Protein AF-A0A5A7TYZ6-F1 (afdb_monomer)

Organism: Cucumis melo var. makuwa (NCBI:txid1194695)

Sequence (223 aa):
MTLAFKLKDKFGDNSSQLVCESFSLEGCREALVEMIIVDELPFKFVNGKGFKKFVDKLTCGNHTRFVVPSQFTVARDVLKFFCPIENHKGDTIGKTIEKNLKDWGIERVMTLTVDNASSNDTAVAYLLKRFNKGLLFGGIRYAVRFIRSSPARFLKFKKCIELEKIACKSYVCLDVPTRWNSTYMMLEAAVKFEKAFDRLEDEDAAYRHDMSPNKEDWTNARI

Nearest PDB structures (foldseek):
  6vlt-assembly7_G  TM=2.345E-01  e=8.059E+00  Homo sapiens

Solvent-accessible surface area (backbone atoms only — not comparable to full-atom values): 13467 Å² total; per-residue (Å²): 135,86,86,44,72,43,76,59,83,78,81,89,61,95,69,90,49,74,41,80,51,74,93,47,70,63,57,57,51,49,53,53,41,49,48,34,61,76,68,68,47,61,57,64,53,60,71,34,70,67,53,44,54,50,51,61,62,74,34,53,82,100,72,50,89,78,69,82,60,52,43,69,53,48,54,54,51,46,47,52,74,76,58,72,70,93,52,86,47,16,64,55,48,23,51,51,50,54,51,52,33,54,76,70,69,52,86,77,83,91,79,86,89,76,72,102,48,77,39,46,57,47,14,49,52,51,41,46,67,73,66,49,73,65,74,65,48,56,19,54,53,45,49,49,48,56,34,67,72,40,73,69,45,38,51,55,45,49,51,29,32,62,76,66,62,57,94,63,93,73,71,73,50,75,68,41,96,92,41,93,62,27,55,56,52,20,38,66,39,41,65,77,39,50,71,25,53,55,47,40,46,76,73,32,74,88,62,57,49,103,50,50,61,50,73,63,36,57,55,63,56,60,121

Foldseek 3Di:
DDWDWDFDDDDPDPDGDIDTDDDDLVVVLVVVLVCCVVVVNQLCPLVDPVNVVVVVVVQPDPRRPNDRDHSVVSVVVNCCVPDDQVDLALVSVLVSVVVVCVVVVNLADDDDDDPPDPNVVSSVVSNCVVRDVPPLCQQLLLLLCQCPVDPVSVVLLVVLCVVVVQPDPDAADHADPVDPCRVLSNLVRSLSRVSSLVVCVVVPVVSDDPSHDDPSSSVVSPD

Secondary structure (DSSP, 8-state):
-PPEEEEPP-SS-----EEEE---HHHHHHHHHHHHHHTT--GGGGG-HHHHHHHHHHTTTTT---PPPPHHHHHHHHHHHH---S-S-HHHHHHHHHHHHHHTT----------S-HHHHHHHHHHHHHH-STTTTHHHHHHHHHHHT-HHHHHHHHHHHHHTT---SSPP----TTSTTHHHHHHHHHGGGHHHHHHHHHH-TTT--TTS--HHHHHHH--

Mean predicted aligned error: 11.33 Å

Structure (mmCIF, N/CA/C/O backbone):
data_AF-A0A5A7TYZ6-F1
#
_entry.id   AF-A0A5A7TYZ6-F1
#
loop_
_atom_site.group_PDB
_atom_site.id
_atom_site.type_symbol
_atom_site.label_atom_id
_atom_site.label_alt_id
_atom_site.label_comp_id
_atom_site.label_asym_id
_atom_site.label_entity_id
_atom_site.label_seq_id
_atom_site.pdbx_PDB_ins_code
_atom_site.Cartn_x
_atom_site.Cartn_y
_atom_site.Cartn_z
_atom_site.occupancy
_atom_site.B_iso_or_equiv
_atom_site.auth_seq_id
_atom_site.auth_comp_id
_atom_site.auth_asym_id
_atom_site.auth_atom_id
_atom_site.pdbx_PDB_model_num
ATOM 1 N N . MET A 1 1 ? 28.886 -4.636 -46.499 1.00 50.72 1 MET A N 1
ATOM 2 C CA . MET A 1 1 ? 27.869 -3.839 -45.784 1.00 50.72 1 MET A CA 1
ATOM 3 C C . MET A 1 1 ? 26.566 -4.014 -46.545 1.00 50.72 1 MET A C 1
ATOM 5 O O . MET A 1 1 ? 26.503 -3.584 -47.688 1.00 50.72 1 MET A O 1
ATOM 9 N N . THR A 1 2 ? 25.598 -4.742 -45.989 1.00 55.84 2 THR A N 1
ATOM 10 C CA . THR A 1 2 ? 24.295 -4.958 -46.639 1.00 55.84 2 THR A CA 1
ATOM 11 C C . THR A 1 2 ? 23.370 -3.819 -46.231 1.00 55.84 2 THR A C 1
ATOM 13 O O . THR A 1 2 ? 23.192 -3.589 -45.038 1.00 55.84 2 THR A O 1
ATOM 16 N N . LEU A 1 3 ? 22.838 -3.079 -47.203 1.00 65.56 3 LEU A N 1
ATOM 17 C CA . LEU A 1 3 ? 21.869 -2.009 -46.967 1.00 65.56 3 LEU A CA 1
ATOM 18 C C . LEU A 1 3 ? 20.467 -2.619 -46.885 1.00 65.56 3 LEU A C 1
ATOM 20 O O . LEU A 1 3 ? 20.055 -3.328 -47.803 1.00 65.56 3 LEU A O 1
ATOM 24 N N . ALA A 1 4 ? 19.757 -2.362 -45.788 1.00 72.56 4 ALA A N 1
ATOM 25 C CA . ALA A 1 4 ? 18.341 -2.683 -45.659 1.00 72.56 4 ALA A CA 1
ATOM 26 C C . ALA A 1 4 ? 17.509 -1.466 -46.085 1.00 72.56 4 ALA A C 1
ATOM 28 O O . ALA A 1 4 ? 17.914 -0.325 -45.860 1.00 72.56 4 ALA A O 1
ATOM 29 N N . PHE A 1 5 ? 16.357 -1.698 -46.710 1.00 78.88 5 PHE A N 1
ATOM 30 C CA . PHE A 1 5 ? 15.442 -0.641 -47.140 1.00 78.88 5 PHE A CA 1
ATOM 31 C C . PHE A 1 5 ? 14.043 -0.926 -46.604 1.00 78.88 5 PHE A C 1
ATOM 33 O O . PHE A 1 5 ? 13.583 -2.066 -46.678 1.00 78.88 5 PHE A O 1
ATOM 40 N N . LYS A 1 6 ? 13.353 0.114 -46.129 1.00 78.75 6 LYS A N 1
ATOM 41 C CA . LYS A 1 6 ? 11.929 0.058 -45.776 1.00 78.75 6 LYS A CA 1
ATOM 42 C C . LYS A 1 6 ? 11.128 1.115 -46.524 1.00 78.75 6 LYS A C 1
ATOM 44 O O . LYS A 1 6 ? 11.674 2.127 -46.966 1.00 78.75 6 LYS A O 1
ATOM 49 N N . LEU A 1 7 ? 9.830 0.878 -46.675 1.00 76.69 7 LEU A N 1
ATOM 50 C CA . LEU A 1 7 ? 8.904 1.878 -47.202 1.00 76.69 7 LEU A CA 1
ATOM 51 C C . LEU A 1 7 ? 8.727 2.999 -46.172 1.00 76.69 7 LEU A C 1
ATOM 53 O O . LEU A 1 7 ? 8.629 2.738 -44.975 1.00 76.69 7 LEU A O 1
ATOM 57 N N . LYS A 1 8 ? 8.703 4.248 -46.635 1.00 73.44 8 LYS A N 1
ATOM 58 C CA . LYS A 1 8 ? 8.379 5.406 -45.798 1.00 73.44 8 LYS A CA 1
ATOM 59 C C . LYS A 1 8 ? 6.890 5.383 -45.434 1.00 73.44 8 LYS A C 1
ATOM 61 O O . LYS A 1 8 ? 6.057 5.234 -46.330 1.00 73.44 8 LYS A O 1
ATOM 66 N N . ASP A 1 9 ? 6.561 5.557 -44.154 1.00 64.19 9 ASP A N 1
ATOM 67 C CA . ASP A 1 9 ? 5.167 5.634 -43.703 1.00 64.19 9 ASP A CA 1
ATOM 68 C C . ASP A 1 9 ? 4.440 6.793 -44.400 1.00 64.19 9 ASP A C 1
ATOM 70 O O . ASP A 1 9 ? 4.920 7.932 -44.443 1.00 64.19 9 ASP A O 1
ATOM 74 N N . LYS A 1 10 ? 3.289 6.485 -45.008 1.00 57.44 10 LYS A N 1
ATOM 75 C CA . LYS A 1 10 ? 2.542 7.424 -45.849 1.00 57.44 10 LYS A CA 1
ATOM 76 C C . LYS A 1 10 ? 1.790 8.444 -44.993 1.00 57.44 10 LYS A C 1
ATOM 78 O O . LYS A 1 10 ? 0.708 8.151 -44.497 1.00 57.44 10 LYS A O 1
ATOM 83 N N . PHE A 1 11 ? 2.285 9.677 -44.942 1.00 51.22 11 PHE A N 1
ATOM 84 C CA . PHE A 1 11 ? 1.434 10.851 -44.736 1.00 51.22 11 PHE A CA 1
ATOM 85 C C . PHE A 1 11 ? 1.325 11.621 -46.056 1.00 51.22 11 PHE A C 1
ATOM 87 O O . PHE A 1 11 ? 2.170 12.447 -46.383 1.00 51.22 11 PHE A O 1
ATOM 94 N N . GLY A 1 12 ? 0.271 11.324 -46.822 1.00 53.94 12 GLY A N 1
ATOM 95 C CA . GLY A 1 12 ? -0.288 12.263 -47.800 1.00 53.94 12 GLY A CA 1
ATOM 96 C C . GLY A 1 12 ? 0.258 12.283 -49.232 1.00 53.94 12 GLY A C 1
ATOM 97 O O . GLY A 1 12 ? -0.222 13.118 -49.989 1.00 53.94 12 GLY A O 1
ATOM 98 N N . ASP A 1 13 ? 1.173 11.401 -49.652 1.00 54.00 13 ASP A N 1
ATOM 99 C CA . ASP A 1 13 ? 1.606 11.360 -51.062 1.00 54.00 13 ASP A CA 1
ATOM 100 C C . ASP A 1 13 ? 1.754 9.930 -51.619 1.00 54.00 13 ASP A C 1
ATOM 102 O O . ASP A 1 13 ? 2.133 8.991 -50.914 1.00 54.00 13 ASP A O 1
ATOM 106 N N . ASN A 1 14 ? 1.415 9.753 -52.899 1.00 56.62 14 ASN A N 1
ATOM 107 C CA . ASN A 1 14 ? 1.311 8.461 -53.593 1.00 56.62 14 ASN A CA 1
ATOM 108 C C . ASN A 1 14 ? 2.648 7.957 -54.170 1.00 56.62 14 ASN A C 1
ATOM 110 O O . ASN A 1 14 ? 2.664 7.007 -54.955 1.00 56.62 14 ASN A O 1
ATOM 114 N N . SER A 1 15 ? 3.774 8.547 -53.767 1.00 59.62 15 SER A N 1
ATOM 115 C CA . SER A 1 15 ? 5.108 8.105 -54.170 1.00 59.62 15 SER A CA 1
ATOM 116 C C . SER A 1 15 ? 5.673 7.072 -53.181 1.00 59.62 15 SER A C 1
ATOM 118 O O . SER A 1 15 ? 5.828 7.324 -51.986 1.00 59.62 15 SER A O 1
ATOM 120 N N . SER A 1 16 ? 5.981 5.866 -53.667 1.00 66.81 16 SER A N 1
ATOM 121 C CA . SER A 1 16 ? 6.628 4.817 -52.865 1.00 66.81 16 SER A CA 1
ATOM 122 C C . SER A 1 16 ? 8.109 5.147 -52.659 1.00 66.81 16 SER A C 1
ATOM 124 O O . SER A 1 16 ? 8.963 4.705 -53.425 1.00 66.81 16 SER A O 1
ATOM 126 N N . GLN A 1 17 ? 8.420 5.948 -51.639 1.00 76.38 17 GLN A N 1
ATOM 127 C CA . GLN A 1 17 ? 9.798 6.285 -51.281 1.00 76.38 17 GLN A CA 1
ATOM 128 C C . GLN A 1 17 ? 10.404 5.187 -50.391 1.00 76.38 17 GLN A C 1
ATOM 130 O O . GLN A 1 17 ? 9.912 4.923 -49.292 1.00 76.38 17 GLN A O 1
ATOM 135 N N . LEU A 1 18 ? 11.483 4.554 -50.860 1.00 77.25 18 LEU A N 1
ATOM 136 C CA . LEU A 1 18 ? 12.306 3.655 -50.049 1.00 77.25 18 LEU A CA 1
ATOM 137 C C . LEU A 1 18 ? 13.298 4.476 -49.222 1.00 77.25 18 LEU A C 1
ATOM 139 O O . LEU A 1 18 ? 13.951 5.382 -49.742 1.00 77.25 18 LEU A O 1
ATOM 143 N N . VAL A 1 19 ? 13.428 4.144 -47.942 1.00 76.19 19 VAL A N 1
ATOM 144 C CA . VAL A 1 19 ? 14.399 4.748 -47.027 1.00 76.19 19 VAL A CA 1
ATOM 145 C C . VAL A 1 19 ? 15.404 3.679 -46.627 1.00 76.19 19 VAL A C 1
ATOM 147 O O . VAL A 1 19 ? 15.023 2.551 -46.313 1.00 76.19 19 VAL A O 1
ATOM 150 N N . CYS A 1 20 ? 16.689 4.031 -46.649 1.00 73.06 20 CYS A N 1
ATOM 151 C CA . CYS A 1 20 ? 17.740 3.184 -46.099 1.00 73.06 20 CYS A CA 1
ATOM 152 C C . CYS A 1 20 ? 17.516 3.035 -44.589 1.00 73.06 20 CYS A C 1
ATOM 154 O O . CYS A 1 20 ? 17.518 4.025 -43.860 1.00 73.06 20 CYS A O 1
ATOM 156 N N . GLU A 1 21 ? 17.346 1.805 -44.123 1.00 69.19 21 GLU A N 1
ATOM 157 C CA . GLU A 1 21 ? 17.252 1.488 -42.706 1.00 69.19 21 GLU A CA 1
ATOM 158 C C . GLU A 1 21 ? 18.641 1.112 -42.193 1.00 69.19 21 GLU A C 1
ATOM 160 O O . GLU A 1 21 ? 19.259 0.141 -42.635 1.00 69.19 21 GLU A O 1
ATOM 165 N N . SER A 1 22 ? 19.169 1.938 -41.293 1.00 70.44 22 SER A N 1
ATOM 166 C CA . SER A 1 22 ? 20.428 1.668 -40.616 1.00 70.44 22 SER A CA 1
ATOM 167 C C . SER A 1 22 ? 20.180 0.842 -39.358 1.00 70.44 22 SER A C 1
ATOM 169 O O . SER A 1 22 ? 19.174 0.986 -38.666 1.00 70.44 22 SER A O 1
ATOM 171 N N . PHE A 1 23 ? 21.130 -0.032 -39.042 1.00 75.19 23 PHE A N 1
ATOM 172 C CA . PHE A 1 23 ? 21.131 -0.760 -37.782 1.00 75.19 23 PHE A CA 1
ATOM 173 C C . PHE A 1 23 ? 21.144 0.214 -36.591 1.00 75.19 23 PHE A C 1
ATOM 175 O O . PHE A 1 23 ? 22.028 1.071 -36.504 1.00 75.19 23 PHE A O 1
ATOM 182 N N . SER A 1 24 ? 20.204 0.041 -35.656 1.00 80.38 24 SER A N 1
ATOM 183 C CA . SER A 1 24 ? 20.115 0.825 -34.422 1.00 80.38 24 SER A CA 1
ATOM 184 C C . SER A 1 24 ? 20.324 -0.066 -33.200 1.00 80.38 24 SER A C 1
ATOM 186 O O . SER A 1 24 ? 19.536 -0.970 -32.933 1.00 80.38 24 SER A O 1
ATOM 188 N N . LEU A 1 25 ? 21.379 0.212 -32.426 1.00 81.44 25 LEU A N 1
ATOM 189 C CA . LEU A 1 25 ? 21.602 -0.454 -31.135 1.00 81.44 25 LEU A CA 1
ATOM 190 C C . LEU A 1 25 ? 20.484 -0.156 -30.139 1.00 81.44 25 LEU A C 1
ATOM 192 O O . LEU A 1 25 ? 20.140 -1.016 -29.331 1.00 81.44 25 LEU A O 1
ATOM 196 N N . GLU A 1 26 ? 19.954 1.063 -30.194 1.00 84.00 26 GLU A N 1
ATOM 197 C CA . GLU A 1 26 ? 18.821 1.491 -29.385 1.00 84.00 26 GLU A CA 1
ATOM 198 C C . GLU A 1 26 ? 17.570 0.715 -29.792 1.00 84.00 26 GLU A C 1
ATOM 200 O O . GLU A 1 26 ? 16.995 0.046 -28.944 1.00 84.00 26 GLU A O 1
ATOM 205 N N . GLY A 1 27 ? 17.271 0.628 -31.093 1.00 86.00 27 GLY A N 1
ATOM 206 C CA . GLY A 1 27 ? 16.133 -0.148 -31.597 1.00 86.00 27 GLY A CA 1
ATOM 207 C C . GLY A 1 27 ? 16.202 -1.639 -31.238 1.00 86.00 27 GLY A C 1
ATOM 208 O O . GLY A 1 27 ? 15.205 -2.231 -30.840 1.00 86.00 27 GLY A O 1
ATOM 209 N N . CYS A 1 28 ? 17.388 -2.263 -31.278 1.00 87.69 28 CYS A N 1
ATOM 210 C CA . CYS A 1 28 ? 17.551 -3.643 -30.795 1.00 87.69 28 CYS A CA 1
ATOM 211 C C . CYS A 1 28 ? 17.286 -3.784 -29.288 1.00 87.69 28 CYS A C 1
ATOM 213 O O . CYS A 1 28 ? 16.809 -4.823 -28.829 1.00 87.69 28 CYS A O 1
ATOM 215 N N . ARG A 1 29 ? 17.635 -2.762 -28.503 1.00 90.06 29 ARG A N 1
ATOM 216 C CA . ARG A 1 29 ? 17.435 -2.750 -27.052 1.00 90.06 29 ARG A CA 1
ATOM 217 C C . ARG A 1 29 ? 15.973 -2.515 -26.688 1.00 90.06 29 ARG A C 1
ATOM 219 O O . ARG A 1 29 ? 15.488 -3.160 -25.767 1.00 90.06 29 ARG A O 1
ATOM 226 N N . GLU A 1 30 ? 15.294 -1.650 -27.428 1.00 90.75 30 GLU A N 1
ATOM 227 C CA . GLU A 1 30 ? 13.853 -1.417 -27.347 1.00 90.75 30 GLU A CA 1
ATOM 228 C C . GLU A 1 30 ? 13.076 -2.693 -27.681 1.00 90.75 30 GLU A C 1
ATOM 230 O O . GLU A 1 30 ? 12.322 -3.171 -26.840 1.00 90.75 30 GLU A O 1
ATOM 235 N N . ALA A 1 31 ? 13.376 -3.340 -28.812 1.00 91.56 31 ALA A N 1
ATOM 236 C CA . ALA A 1 31 ? 12.747 -4.606 -29.198 1.00 91.56 31 ALA A CA 1
ATOM 237 C C . ALA A 1 31 ? 12.968 -5.728 -28.163 1.00 91.56 31 ALA A C 1
ATOM 239 O O . ALA A 1 31 ? 12.080 -6.539 -27.909 1.00 91.56 31 ALA A O 1
ATOM 240 N N . LEU A 1 32 ? 14.146 -5.776 -27.524 1.00 92.81 32 LEU A N 1
ATOM 241 C CA . LEU A 1 32 ? 14.410 -6.712 -26.426 1.00 92.81 32 LEU A CA 1
ATOM 242 C C . LEU A 1 32 ? 13.528 -6.429 -25.200 1.00 92.81 32 LEU A C 1
ATOM 244 O O . LEU A 1 32 ? 13.066 -7.366 -24.550 1.00 92.81 32 LEU A O 1
ATOM 248 N N . VAL A 1 33 ? 13.325 -5.156 -24.856 1.00 93.12 33 VAL A N 1
ATOM 249 C CA . VAL A 1 33 ? 12.454 -4.752 -23.745 1.00 93.12 33 VAL A CA 1
ATOM 250 C C . VAL A 1 33 ? 10.996 -5.071 -24.062 1.00 93.12 33 VAL A C 1
ATOM 252 O O . VAL A 1 33 ? 10.322 -5.659 -23.220 1.00 93.12 33 VAL A O 1
ATOM 255 N N . GLU A 1 34 ? 10.537 -4.763 -25.274 1.00 92.69 34 GLU A N 1
ATOM 256 C CA . GLU A 1 34 ? 9.192 -5.102 -25.741 1.00 92.69 34 GLU A CA 1
ATOM 257 C C . GLU A 1 34 ? 8.937 -6.606 -25.675 1.00 92.69 34 GLU A C 1
ATOM 259 O O . GLU A 1 34 ? 7.946 -7.011 -25.081 1.00 92.69 34 GLU A O 1
ATOM 264 N N . MET A 1 35 ? 9.858 -7.438 -26.173 1.00 95.00 35 MET A N 1
ATOM 265 C CA . MET A 1 35 ? 9.755 -8.900 -26.073 1.00 95.00 35 MET A CA 1
ATOM 266 C C . MET A 1 35 ? 9.606 -9.354 -24.616 1.00 95.00 35 MET A C 1
ATOM 268 O O . MET A 1 35 ? 8.775 -10.194 -24.301 1.00 95.00 35 MET A O 1
ATOM 272 N N . ILE A 1 36 ? 10.383 -8.778 -23.696 1.00 94.88 36 ILE A N 1
ATOM 273 C CA . ILE A 1 36 ? 10.302 -9.135 -22.275 1.00 94.88 36 ILE A CA 1
ATOM 274 C C . ILE A 1 36 ? 8.949 -8.771 -21.662 1.00 94.88 36 ILE A C 1
ATOM 276 O O . ILE A 1 36 ? 8.454 -9.517 -20.819 1.00 94.88 36 ILE A O 1
ATOM 280 N N . ILE A 1 37 ? 8.365 -7.645 -22.072 1.00 91.00 37 ILE A N 1
ATOM 281 C CA . ILE A 1 37 ? 7.062 -7.186 -21.588 1.00 91.00 37 ILE A CA 1
ATOM 282 C C . ILE A 1 37 ? 5.935 -8.020 -22.205 1.00 91.00 37 ILE A C 1
ATOM 284 O O . ILE A 1 37 ? 5.110 -8.554 -21.472 1.00 91.00 37 ILE A O 1
ATOM 288 N N . VAL A 1 38 ? 5.910 -8.135 -23.535 1.00 92.19 38 VAL A N 1
ATOM 289 C CA . VAL A 1 38 ? 4.841 -8.790 -24.303 1.00 92.19 38 VAL A CA 1
ATOM 290 C C . VAL A 1 38 ? 4.787 -10.287 -24.019 1.00 92.19 38 VAL A C 1
ATOM 292 O O . VAL A 1 38 ? 3.702 -10.826 -23.822 1.00 92.19 38 VAL A O 1
ATOM 295 N N . ASP A 1 39 ? 5.946 -10.941 -23.941 1.00 95.94 39 ASP A N 1
ATOM 296 C CA . ASP A 1 39 ? 6.033 -12.386 -23.715 1.00 95.94 39 ASP A CA 1
ATOM 297 C C . ASP A 1 39 ? 6.151 -12.743 -22.219 1.00 95.94 39 ASP A C 1
ATOM 299 O O . ASP A 1 39 ? 6.432 -13.894 -21.875 1.00 95.94 39 ASP A O 1
ATOM 303 N N . GLU A 1 40 ? 5.992 -11.760 -21.323 1.00 94.38 40 GLU A N 1
ATOM 304 C CA . GLU A 1 40 ? 6.079 -11.905 -19.861 1.00 94.38 40 GLU A CA 1
ATOM 305 C C . GLU A 1 40 ? 7.341 -12.660 -19.388 1.00 94.38 40 GLU A C 1
ATOM 307 O O . GLU A 1 40 ? 7.335 -13.460 -18.443 1.00 94.38 40 GLU A O 1
ATOM 312 N N . LEU A 1 41 ? 8.471 -12.419 -20.057 1.00 95.62 41 LEU A N 1
ATOM 313 C CA . LEU A 1 41 ? 9.706 -13.141 -19.781 1.00 95.62 41 LEU A CA 1
ATOM 314 C C . LEU A 1 41 ? 10.370 -12.619 -18.501 1.00 95.62 41 LEU A C 1
ATOM 316 O O . LEU A 1 41 ? 10.472 -11.412 -18.272 1.00 95.62 41 LEU A O 1
ATOM 320 N N . PRO A 1 42 ? 10.942 -13.501 -17.663 1.00 95.69 42 PRO A N 1
ATOM 321 C CA . PRO A 1 42 ? 11.658 -13.044 -16.484 1.00 95.69 42 PRO A CA 1
ATOM 322 C C . PRO A 1 42 ? 12.928 -12.290 -16.908 1.00 95.69 42 PRO A C 1
ATOM 324 O O . PRO A 1 42 ? 13.647 -12.755 -17.786 1.00 95.69 42 PRO A O 1
ATOM 327 N N . PHE A 1 43 ? 13.306 -11.198 -16.231 1.00 95.19 43 PHE A N 1
ATOM 328 C CA . PHE A 1 43 ? 14.490 -10.398 -16.615 1.00 95.19 43 PHE A CA 1
ATOM 329 C C . PHE A 1 43 ? 15.796 -11.202 -16.703 1.00 95.19 43 PHE A C 1
ATOM 331 O O . PHE A 1 43 ? 16.695 -10.855 -17.463 1.00 95.19 43 PHE A O 1
ATOM 338 N N . LYS A 1 44 ? 15.903 -12.312 -15.960 1.00 95.88 44 LYS A N 1
ATOM 339 C CA . LYS A 1 44 ? 17.035 -13.252 -16.039 1.00 95.88 44 LYS A CA 1
ATOM 340 C C . LYS A 1 44 ? 17.147 -13.976 -17.387 1.00 95.88 44 LYS A C 1
ATOM 342 O O . LYS A 1 44 ? 18.169 -14.611 -17.632 1.00 95.88 44 LYS A O 1
ATOM 347 N N . PHE A 1 45 ? 16.126 -13.911 -18.241 1.00 96.56 45 PHE A N 1
ATOM 348 C CA . PHE A 1 45 ? 16.083 -14.542 -19.560 1.00 96.56 45 PHE A CA 1
ATOM 349 C C . PHE A 1 45 ? 17.309 -14.175 -20.402 1.00 96.56 45 PHE A C 1
ATOM 351 O O . PHE A 1 45 ? 17.953 -15.056 -20.972 1.00 96.56 45 PHE A O 1
ATOM 358 N N . VAL A 1 46 ? 17.731 -12.907 -20.349 1.00 95.06 46 VAL A N 1
ATOM 359 C CA . VAL A 1 46 ? 18.912 -12.405 -21.074 1.00 95.06 46 VAL A CA 1
ATOM 360 C C . VAL A 1 46 ? 20.232 -13.056 -20.641 1.00 95.06 46 VAL A C 1
ATOM 362 O O . VAL A 1 46 ? 21.221 -13.038 -21.372 1.00 95.06 46 VAL A O 1
ATOM 365 N N . ASN A 1 47 ? 20.264 -13.693 -19.467 1.00 94.31 47 ASN A N 1
ATOM 366 C CA . ASN A 1 47 ? 21.431 -14.426 -18.983 1.00 94.31 47 ASN A CA 1
ATOM 367 C C . ASN A 1 47 ? 21.504 -15.864 -19.521 1.00 94.31 47 ASN A C 1
ATOM 369 O O . ASN A 1 47 ? 22.546 -16.509 -19.370 1.00 94.31 47 ASN A O 1
ATOM 373 N N . GLY A 1 48 ? 20.431 -16.369 -20.135 1.00 95.31 48 GLY A N 1
ATOM 374 C CA . GLY A 1 48 ? 20.334 -17.736 -20.631 1.00 95.31 48 GLY A CA 1
ATOM 375 C C . GLY A 1 48 ? 21.377 -18.043 -21.705 1.00 95.31 48 GLY A C 1
ATOM 376 O O . GLY A 1 48 ? 21.522 -17.307 -22.679 1.00 95.31 48 GLY A O 1
ATOM 377 N N . LYS A 1 49 ? 22.086 -19.173 -21.561 1.00 93.69 49 LYS A N 1
ATOM 378 C CA . LYS A 1 49 ? 23.107 -19.613 -22.534 1.00 93.69 49 LYS A CA 1
ATOM 379 C C . LYS A 1 49 ? 22.540 -19.745 -23.951 1.00 93.69 49 LYS A C 1
ATOM 381 O O . LYS A 1 49 ? 23.206 -19.361 -24.905 1.00 93.69 49 LYS A O 1
ATOM 386 N N . GLY A 1 50 ? 21.319 -20.273 -24.076 1.00 94.50 50 GLY A N 1
ATOM 387 C CA . GLY A 1 50 ? 20.628 -20.417 -25.359 1.00 94.50 50 GLY A CA 1
ATOM 388 C C . GLY A 1 50 ? 20.339 -19.070 -26.015 1.00 94.50 50 GLY A C 1
ATOM 389 O O . GLY A 1 50 ? 20.687 -18.879 -27.175 1.00 94.50 50 GLY A O 1
ATOM 390 N N . PHE A 1 51 ? 19.797 -18.118 -25.250 1.00 93.19 51 PHE A N 1
ATOM 391 C CA . PHE A 1 51 ? 19.518 -16.767 -25.734 1.00 93.19 51 PHE A CA 1
ATOM 392 C C . PHE A 1 51 ? 20.794 -16.032 -26.161 1.00 93.19 51 PHE A C 1
ATOM 394 O O . PHE A 1 51 ? 20.850 -15.495 -27.261 1.00 93.19 51 PHE A O 1
ATOM 401 N N . LYS A 1 52 ? 21.861 -16.088 -25.354 1.00 90.94 52 LYS A N 1
ATOM 402 C CA . LYS A 1 52 ? 23.163 -15.508 -25.726 1.00 90.94 52 LYS A CA 1
ATOM 403 C C . LYS A 1 52 ? 23.706 -16.114 -27.016 1.00 90.94 52 LYS A C 1
ATOM 405 O O . LYS A 1 52 ? 24.031 -15.377 -27.932 1.00 90.94 52 LYS A O 1
ATOM 410 N N . LYS A 1 53 ? 23.693 -17.447 -27.135 1.00 89.44 53 LYS A N 1
ATOM 411 C CA . LYS A 1 53 ? 24.123 -18.142 -28.357 1.00 89.44 53 LYS A CA 1
ATOM 412 C C . LYS A 1 53 ? 23.269 -17.765 -29.574 1.00 89.44 53 LYS A C 1
ATOM 414 O O . LYS A 1 53 ? 23.803 -17.678 -30.674 1.00 89.44 53 LYS A O 1
ATOM 419 N N . PHE A 1 54 ? 21.964 -17.572 -29.389 1.00 89.69 54 PHE A N 1
ATOM 420 C CA . PHE A 1 54 ? 21.060 -17.100 -30.436 1.00 89.69 54 PHE A CA 1
ATOM 421 C C . PHE A 1 54 ? 21.435 -15.684 -30.890 1.00 89.69 54 PHE A C 1
ATOM 423 O O . PHE A 1 54 ? 21.677 -15.477 -32.077 1.00 89.69 54 PHE A O 1
ATOM 430 N N . VAL A 1 55 ? 21.590 -14.742 -29.954 1.00 88.06 55 VAL A N 1
ATOM 431 C CA . VAL A 1 55 ? 22.001 -13.362 -30.255 1.00 88.06 55 VAL A CA 1
ATOM 432 C C . VAL A 1 55 ? 23.388 -13.319 -30.902 1.00 88.06 55 VAL A C 1
ATOM 434 O O . VAL A 1 55 ? 23.548 -12.657 -31.920 1.00 88.06 55 VAL A O 1
ATOM 437 N N . ASP A 1 56 ? 24.362 -14.085 -30.403 1.00 84.31 56 ASP A N 1
ATOM 438 C CA . ASP A 1 56 ? 25.714 -14.188 -30.979 1.00 84.31 56 ASP A CA 1
ATOM 439 C C . ASP A 1 56 ? 25.696 -14.664 -32.442 1.00 84.31 56 ASP A C 1
ATOM 441 O O . ASP A 1 56 ? 26.568 -14.315 -33.239 1.00 84.31 56 ASP A O 1
ATOM 445 N N . LYS A 1 57 ? 24.709 -15.491 -32.814 1.00 84.12 57 LYS A N 1
ATOM 446 C CA . LYS A 1 57 ? 24.517 -15.943 -34.198 1.00 84.12 57 LYS A CA 1
ATOM 447 C C . LYS A 1 57 ? 23.794 -14.923 -35.062 1.00 84.12 57 LYS A C 1
ATOM 449 O O . LYS A 1 57 ? 24.067 -14.884 -36.256 1.00 84.12 57 LYS A O 1
ATOM 454 N N . LEU A 1 58 ? 22.925 -14.098 -34.486 1.00 78.62 58 LEU A N 1
ATOM 455 C CA . LEU A 1 58 ? 22.307 -12.981 -35.199 1.00 78.62 58 LEU A CA 1
ATOM 456 C C . LEU A 1 58 ? 23.295 -11.836 -35.450 1.00 78.62 58 LEU A C 1
ATOM 458 O O . LEU A 1 58 ? 23.159 -11.125 -36.442 1.00 78.62 58 LEU A O 1
ATOM 462 N N . THR A 1 59 ? 24.305 -11.670 -34.591 1.00 74.31 59 THR A N 1
ATOM 463 C CA . THR A 1 59 ? 25.221 -10.522 -34.647 1.00 74.31 59 THR A CA 1
ATOM 464 C C . THR A 1 59 ? 26.458 -10.702 -35.544 1.00 74.31 59 THR A C 1
ATOM 466 O O . THR A 1 59 ? 27.294 -9.797 -35.612 1.00 74.31 59 THR A O 1
ATOM 469 N N . CYS A 1 60 ? 26.563 -11.838 -36.252 1.00 57.31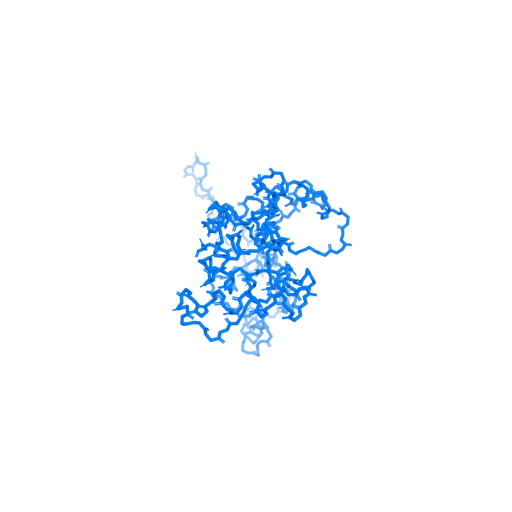 60 CYS A N 1
ATOM 470 C CA . CYS A 1 60 ? 27.557 -12.212 -37.275 1.00 57.31 60 CYS A CA 1
ATOM 471 C C . CYS A 1 60 ? 28.775 -11.273 -37.449 1.00 57.31 60 CYS A C 1
ATOM 473 O O . CYS A 1 60 ? 28.677 -10.222 -38.079 1.00 57.31 60 CYS A O 1
ATOM 475 N N . GLY A 1 61 ? 29.951 -11.723 -36.989 1.00 53.78 61 GLY A N 1
ATOM 476 C CA . GLY A 1 61 ? 31.274 -11.300 -37.475 1.00 53.78 61 GLY A CA 1
ATOM 477 C C . GLY A 1 61 ? 31.535 -9.790 -37.500 1.00 53.78 61 GLY A C 1
ATOM 478 O O . GLY A 1 61 ? 31.387 -9.149 -38.534 1.00 53.78 61 GLY A O 1
ATOM 479 N N . ASN A 1 62 ? 31.993 -9.232 -36.375 1.00 54.75 62 ASN A N 1
ATOM 480 C CA . ASN A 1 62 ? 32.528 -7.867 -36.226 1.00 54.75 62 ASN A CA 1
ATOM 481 C C . ASN A 1 62 ? 31.620 -6.691 -36.652 1.00 54.75 62 ASN A C 1
ATOM 483 O O . ASN A 1 62 ? 32.050 -5.542 -36.540 1.00 54.75 62 ASN A O 1
ATOM 487 N N . HIS A 1 63 ? 30.376 -6.931 -37.084 1.00 55.06 63 HIS A N 1
ATOM 488 C CA . HIS A 1 63 ? 29.535 -5.883 -37.667 1.00 55.06 63 HIS A CA 1
ATOM 489 C C . HIS A 1 63 ? 28.248 -5.529 -36.926 1.00 55.06 63 HIS A C 1
ATOM 491 O O . HIS A 1 63 ? 27.617 -4.547 -37.313 1.00 55.06 63 HIS A O 1
ATOM 497 N N . THR A 1 64 ? 27.910 -6.164 -35.801 1.00 55.66 64 THR A N 1
ATOM 498 C CA . THR A 1 64 ? 26.865 -5.611 -34.920 1.00 55.66 64 THR A CA 1
ATOM 499 C C . THR A 1 64 ? 27.274 -5.645 -33.449 1.00 55.66 64 THR A C 1
ATOM 501 O O . THR A 1 64 ? 27.561 -6.679 -32.859 1.00 55.66 64 THR A O 1
ATOM 504 N N . ARG A 1 65 ? 27.335 -4.448 -32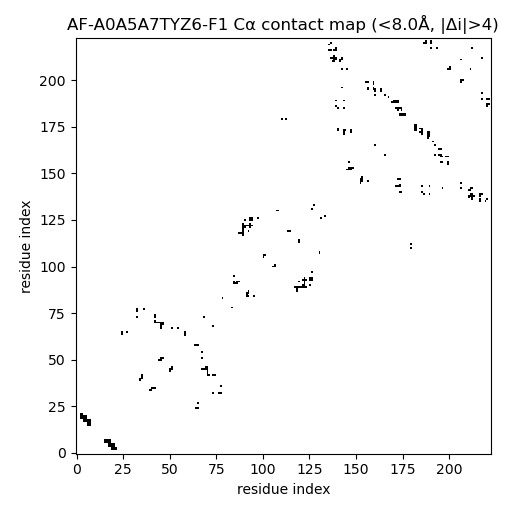.855 1.00 65.25 65 ARG A N 1
ATOM 505 C CA . ARG A 1 65 ? 27.811 -4.152 -31.490 1.00 65.25 65 ARG A CA 1
ATOM 506 C C . ARG A 1 65 ? 26.760 -4.442 -30.409 1.00 65.25 65 ARG A C 1
ATOM 508 O O . ARG A 1 65 ? 26.832 -3.856 -29.329 1.00 65.25 65 ARG A O 1
ATOM 515 N N . PHE A 1 66 ? 25.738 -5.248 -30.702 1.00 79.00 66 PHE A N 1
ATOM 516 C CA . PHE A 1 66 ? 24.666 -5.479 -29.738 1.00 79.00 66 PHE A CA 1
ATOM 517 C C . PHE A 1 66 ? 25.146 -6.438 -28.652 1.00 79.00 66 PHE A C 1
ATOM 519 O O . PHE A 1 66 ? 25.144 -7.656 -28.813 1.00 79.00 66 PHE A O 1
ATOM 526 N N . VAL A 1 67 ? 25.595 -5.858 -27.542 1.00 83.88 67 VAL A N 1
ATOM 527 C CA . VAL A 1 67 ? 25.950 -6.594 -26.334 1.00 83.88 67 VAL A CA 1
ATOM 528 C C . VAL A 1 67 ? 24.677 -6.810 -25.533 1.00 83.88 67 VAL A C 1
ATOM 530 O O . VAL A 1 67 ? 24.027 -5.843 -25.135 1.00 83.88 67 VAL A O 1
ATOM 533 N N . VAL A 1 68 ? 24.340 -8.078 -25.284 1.00 89.38 68 VAL A N 1
ATOM 534 C CA . VAL A 1 68 ? 23.173 -8.441 -24.475 1.00 89.38 68 VAL A CA 1
ATOM 535 C C . VAL A 1 68 ? 23.261 -7.733 -23.114 1.00 89.38 68 VAL A C 1
ATOM 537 O O . VAL A 1 68 ? 24.232 -7.951 -22.379 1.00 89.38 68 VAL A O 1
ATOM 540 N N . PRO A 1 69 ? 22.283 -6.879 -22.760 1.00 91.94 69 PRO A N 1
ATOM 541 C CA . PRO A 1 69 ? 22.306 -6.147 -21.504 1.00 91.94 69 PRO A CA 1
ATOM 542 C C . PRO A 1 69 ? 22.154 -7.089 -20.308 1.00 91.94 69 PRO A C 1
ATOM 544 O O . PRO A 1 69 ? 21.596 -8.182 -20.403 1.00 91.94 69 PRO A O 1
ATOM 547 N N . SER A 1 70 ? 22.630 -6.645 -19.144 1.00 94.31 70 SER A N 1
ATOM 548 C CA . SER A 1 70 ? 22.402 -7.379 -17.899 1.00 94.31 70 SER A CA 1
ATOM 549 C C . SER A 1 70 ? 20.920 -7.355 -17.509 1.00 94.31 70 SER A C 1
ATOM 551 O O . SER A 1 70 ? 20.204 -6.408 -17.834 1.00 94.31 70 SER A O 1
ATOM 553 N N . GLN A 1 71 ? 20.472 -8.332 -16.718 1.00 95.00 71 GLN A N 1
ATOM 554 C CA . GLN A 1 71 ? 19.102 -8.355 -16.179 1.00 95.00 71 GLN A CA 1
ATOM 555 C C . GLN A 1 71 ? 18.711 -7.064 -15.426 1.00 95.00 71 GLN A C 1
ATOM 557 O O . GLN A 1 71 ? 17.559 -6.648 -15.472 1.00 95.00 71 GLN A O 1
ATOM 562 N N . PHE A 1 72 ? 19.662 -6.394 -14.759 1.00 94.75 72 PHE A N 1
ATOM 563 C CA . PHE A 1 72 ? 19.414 -5.125 -14.057 1.00 94.75 72 PHE A CA 1
ATOM 564 C C . PHE A 1 72 ? 19.257 -3.954 -15.026 1.00 94.75 72 PHE A C 1
ATOM 566 O O . PHE A 1 72 ? 18.495 -3.021 -14.785 1.00 94.75 72 PHE A O 1
ATOM 573 N N . THR A 1 73 ? 20.006 -4.000 -16.123 1.00 93.62 73 THR A N 1
ATOM 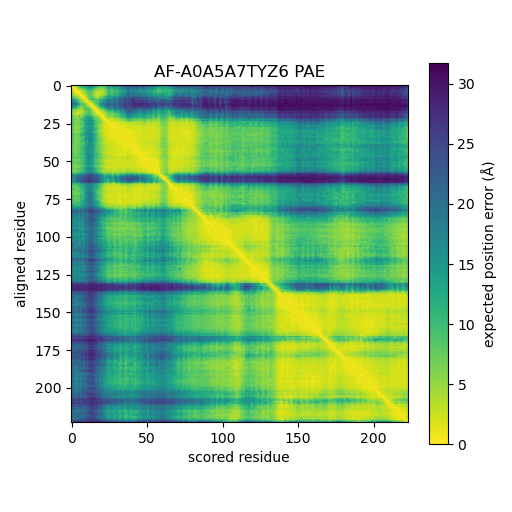574 C CA . THR A 1 73 ? 19.924 -3.023 -17.203 1.00 93.62 73 THR A CA 1
ATOM 575 C C . THR A 1 73 ? 18.573 -3.126 -17.901 1.00 93.62 73 THR A C 1
ATOM 577 O O . THR A 1 73 ? 17.891 -2.118 -18.030 1.00 93.62 73 THR A O 1
ATOM 580 N N . VAL A 1 74 ? 18.157 -4.348 -18.239 1.00 93.06 74 VAL A N 1
ATOM 581 C CA . VAL A 1 74 ? 16.826 -4.646 -18.780 1.00 93.06 74 VAL A CA 1
ATOM 582 C C . VAL A 1 74 ? 15.729 -4.133 -17.856 1.00 93.06 74 VAL A C 1
ATOM 584 O O . VAL A 1 74 ? 14.856 -3.407 -18.311 1.00 93.06 74 VAL A O 1
ATOM 587 N N . ALA A 1 75 ? 15.803 -4.443 -16.557 1.00 91.69 75 ALA A N 1
ATOM 588 C CA . ALA A 1 75 ? 14.816 -3.969 -15.589 1.00 91.69 75 ALA A CA 1
ATOM 589 C C . ALA A 1 75 ? 14.702 -2.434 -15.595 1.00 91.69 75 ALA A C 1
ATOM 591 O O . ALA A 1 75 ? 13.605 -1.885 -15.575 1.00 91.69 75 ALA A O 1
ATOM 592 N N . ARG A 1 76 ? 15.835 -1.726 -15.681 1.00 90.12 76 ARG A N 1
ATOM 593 C CA . ARG A 1 76 ? 15.850 -0.261 -15.781 1.00 90.12 76 ARG A CA 1
ATOM 594 C C . ARG A 1 76 ? 15.227 0.243 -17.079 1.00 90.12 76 ARG A C 1
ATOM 596 O O . ARG A 1 76 ? 14.569 1.275 -17.057 1.00 90.12 76 ARG A O 1
ATOM 603 N N . ASP A 1 77 ? 15.463 -0.431 -18.196 1.00 90.75 77 ASP A N 1
ATOM 604 C CA . ASP A 1 77 ? 14.914 0.001 -19.480 1.00 90.75 77 ASP A CA 1
ATOM 605 C C . ASP A 1 77 ? 13.411 -0.270 -19.572 1.00 90.75 77 ASP A C 1
ATOM 607 O O . ASP A 1 77 ? 12.686 0.610 -20.017 1.00 90.75 77 ASP A O 1
ATOM 611 N N . VAL A 1 78 ? 12.919 -1.389 -19.028 1.00 89.31 78 VAL A N 1
ATOM 612 C CA . VAL A 1 78 ? 11.475 -1.638 -18.848 1.00 89.31 78 VAL A CA 1
ATOM 613 C C . VAL A 1 78 ? 10.811 -0.481 -18.088 1.00 89.31 78 VAL A C 1
ATOM 615 O O . VAL A 1 78 ? 9.765 0.013 -18.501 1.00 89.31 78 VAL A O 1
ATOM 618 N N . LEU A 1 79 ? 11.442 0.017 -17.015 1.00 83.31 79 LEU A N 1
ATOM 619 C CA . LEU A 1 79 ? 10.915 1.161 -16.258 1.00 83.31 79 LEU A CA 1
ATOM 620 C C . LEU A 1 79 ? 10.846 2.452 -17.089 1.00 83.31 79 LEU A C 1
ATOM 622 O O . LEU A 1 79 ? 9.912 3.234 -16.911 1.00 83.31 79 LEU A O 1
ATOM 626 N N . LYS A 1 80 ? 11.795 2.676 -18.009 1.00 82.94 80 LYS A N 1
ATOM 627 C CA . LYS A 1 80 ? 11.762 3.840 -18.912 1.00 82.94 80 LYS A CA 1
ATOM 628 C C . LYS A 1 80 ? 10.596 3.777 -19.896 1.00 82.94 80 LYS A C 1
ATOM 630 O O . LYS A 1 80 ? 10.045 4.823 -20.213 1.00 82.94 80 LYS A O 1
ATOM 635 N N . PHE A 1 81 ? 10.230 2.578 -20.351 1.00 78.38 81 PHE A N 1
ATOM 636 C CA . PHE A 1 81 ? 9.096 2.371 -21.253 1.00 78.38 81 PHE A CA 1
ATOM 637 C C . PHE A 1 81 ? 7.754 2.647 -20.574 1.00 78.38 81 PHE A C 1
ATOM 639 O O . PHE A 1 81 ? 6.886 3.284 -21.161 1.00 78.38 81 PHE A O 1
ATOM 646 N N . PHE A 1 82 ? 7.584 2.185 -19.334 1.00 69.62 82 PHE A N 1
ATOM 647 C CA . PHE A 1 82 ? 6.286 2.255 -18.663 1.00 69.62 82 PHE A CA 1
ATOM 648 C C . PHE A 1 82 ? 5.977 3.618 -18.042 1.00 69.62 82 PHE A C 1
ATOM 650 O O . PHE A 1 82 ? 4.815 4.014 -17.987 1.00 69.62 82 PHE A O 1
ATOM 657 N N . CYS A 1 83 ? 6.983 4.326 -17.519 1.00 65.81 83 CYS A N 1
ATOM 658 C CA . CYS A 1 83 ? 6.723 5.559 -16.780 1.00 65.81 83 CYS A CA 1
ATOM 659 C C . CYS A 1 83 ? 7.915 6.526 -16.817 1.00 65.81 83 CYS A C 1
ATOM 661 O O . CYS A 1 83 ? 8.608 6.694 -15.806 1.00 65.81 83 CYS A O 1
ATOM 663 N N . PRO A 1 84 ? 8.159 7.210 -17.948 1.00 68.94 84 PRO A N 1
ATOM 664 C CA . PRO A 1 84 ? 9.081 8.333 -17.965 1.00 68.94 84 PRO A CA 1
ATOM 665 C C . PRO A 1 84 ? 8.502 9.453 -17.092 1.00 68.94 84 PRO A C 1
ATOM 667 O O . PRO A 1 84 ? 7.568 10.157 -17.471 1.00 68.94 84 PRO A O 1
ATOM 670 N N . ILE A 1 85 ? 9.035 9.605 -15.881 1.00 71.75 85 ILE A N 1
ATOM 671 C CA . ILE A 1 85 ? 8.739 10.771 -15.053 1.00 71.75 85 ILE A CA 1
ATOM 672 C C . ILE A 1 85 ? 9.542 11.933 -15.637 1.00 71.75 85 ILE A C 1
ATOM 674 O O . ILE A 1 85 ? 10.771 11.892 -15.642 1.00 71.75 85 ILE A O 1
ATOM 678 N N . GLU A 1 86 ? 8.854 12.971 -16.116 1.00 78.44 86 GLU A N 1
ATOM 679 C CA . GLU A 1 86 ? 9.486 14.129 -16.767 1.00 78.44 86 GLU A CA 1
ATOM 680 C C . GLU A 1 86 ? 10.525 14.824 -15.875 1.00 78.44 86 GLU A C 1
ATOM 682 O O . GLU A 1 86 ? 11.524 15.354 -16.357 1.00 78.44 86 GLU A O 1
ATOM 687 N N . ASN A 1 87 ? 10.280 14.859 -14.563 1.00 85.44 87 ASN A N 1
ATOM 688 C CA . ASN A 1 87 ? 11.184 15.435 -13.576 1.00 85.44 87 ASN A CA 1
ATOM 689 C C . ASN A 1 87 ? 10.901 14.889 -12.168 1.00 85.44 87 ASN A C 1
ATOM 691 O O . ASN A 1 87 ? 9.790 14.477 -11.850 1.00 85.44 87 ASN A O 1
ATOM 695 N N . HIS A 1 88 ? 11.893 14.963 -11.281 1.00 85.69 88 HIS A N 1
ATOM 696 C CA . HIS A 1 88 ? 11.782 14.476 -9.901 1.00 85.69 88 HIS A CA 1
ATOM 697 C C . HIS A 1 88 ? 11.076 15.454 -8.939 1.00 85.69 88 HIS A C 1
ATOM 699 O O . HIS A 1 88 ? 11.316 15.400 -7.732 1.00 85.69 88 HIS A O 1
ATOM 705 N N . LYS A 1 89 ? 10.225 16.370 -9.430 1.00 90.88 89 LYS A N 1
ATOM 706 C CA . LYS A 1 89 ? 9.423 17.238 -8.549 1.00 90.88 89 LYS A CA 1
ATOM 707 C C . LYS A 1 89 ? 8.229 16.457 -8.008 1.00 90.88 89 LYS A C 1
ATOM 709 O O . LYS A 1 89 ? 7.548 15.767 -8.765 1.00 90.88 89 LYS A O 1
ATOM 714 N N . GLY A 1 90 ? 7.941 16.617 -6.718 1.00 91.25 90 GLY A N 1
ATOM 715 C CA . GLY A 1 90 ? 6.860 15.885 -6.057 1.00 91.25 90 GLY A CA 1
ATOM 716 C C . GLY A 1 90 ? 5.482 16.081 -6.691 1.00 91.25 90 GLY A C 1
ATOM 717 O O . GLY A 1 90 ? 4.748 15.112 -6.839 1.00 91.25 90 GLY A O 1
ATOM 718 N N . ASP A 1 91 ? 5.159 17.288 -7.166 1.00 91.00 91 ASP A N 1
ATOM 719 C CA . ASP A 1 91 ? 3.896 17.544 -7.880 1.00 91.00 91 ASP A CA 1
ATOM 720 C C . ASP A 1 91 ? 3.762 16.717 -9.165 1.00 91.00 91 ASP A C 1
ATOM 722 O O . ASP A 1 91 ? 2.688 16.196 -9.467 1.00 91.00 91 ASP A O 1
ATOM 726 N N . THR A 1 92 ? 4.850 16.595 -9.930 1.00 92.25 92 THR A N 1
ATOM 727 C CA . THR A 1 92 ? 4.890 15.791 -11.158 1.00 92.25 92 THR A CA 1
ATOM 728 C C . THR A 1 92 ? 4.703 14.320 -10.815 1.00 92.25 92 THR A C 1
ATOM 730 O O . THR A 1 92 ? 3.859 13.656 -11.406 1.00 92.25 92 THR A O 1
ATOM 733 N N . ILE A 1 93 ? 5.427 13.833 -9.802 1.00 91.88 93 ILE A N 1
ATOM 734 C CA . ILE A 1 93 ? 5.320 12.454 -9.311 1.00 91.88 93 ILE A CA 1
ATOM 735 C C . ILE A 1 93 ? 3.880 12.148 -8.871 1.00 91.88 93 ILE A C 1
ATOM 737 O O . ILE A 1 93 ? 3.310 11.152 -9.309 1.00 91.88 93 ILE A O 1
ATOM 741 N N . GLY A 1 94 ? 3.262 13.020 -8.067 1.00 91.44 94 GLY A N 1
ATOM 742 C CA . GLY A 1 94 ? 1.885 12.852 -7.598 1.00 91.44 94 GLY A CA 1
ATOM 743 C C . GLY A 1 94 ? 0.866 12.787 -8.741 1.00 91.44 94 GLY A C 1
ATOM 744 O O . GLY A 1 94 ? 0.017 11.898 -8.754 1.00 91.44 94 GLY A O 1
ATOM 745 N N . LYS A 1 95 ? 0.984 13.669 -9.743 1.00 91.62 95 LYS A N 1
ATOM 746 C CA . LYS A 1 95 ? 0.120 13.660 -10.940 1.00 91.62 95 LYS A CA 1
ATOM 747 C C . LYS A 1 95 ? 0.288 12.393 -11.774 1.00 91.62 95 LYS A C 1
ATOM 749 O O . LYS A 1 95 ? -0.704 11.827 -12.228 1.00 91.6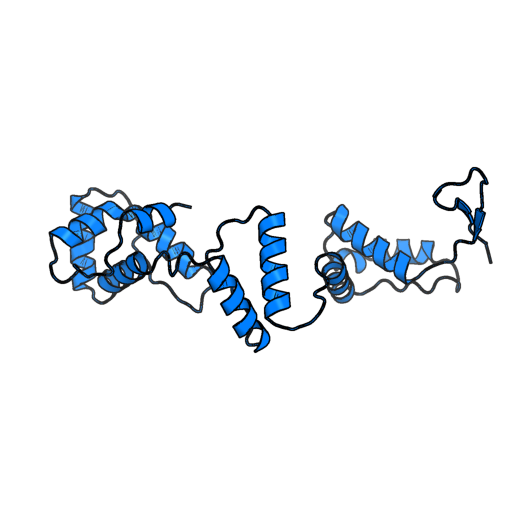2 95 LYS A O 1
ATOM 754 N N . THR A 1 96 ? 1.526 11.943 -11.969 1.00 91.19 96 THR A N 1
ATOM 755 C CA . THR A 1 96 ? 1.814 10.715 -12.717 1.00 91.19 96 THR A CA 1
ATOM 756 C C . THR A 1 96 ? 1.256 9.489 -11.998 1.00 91.19 96 THR A C 1
ATOM 758 O O . THR A 1 96 ? 0.625 8.650 -12.634 1.00 91.19 96 THR A O 1
ATOM 761 N N . ILE A 1 97 ? 1.405 9.413 -10.671 1.00 90.44 97 ILE A N 1
ATOM 762 C CA . ILE A 1 97 ? 0.806 8.341 -9.864 1.00 90.44 97 ILE A CA 1
ATOM 763 C C . ILE A 1 97 ? -0.721 8.363 -9.989 1.00 90.44 97 ILE A C 1
ATOM 765 O O . ILE A 1 97 ? -1.313 7.323 -10.261 1.00 90.44 97 ILE A O 1
ATOM 769 N N . GLU A 1 98 ? -1.367 9.526 -9.848 1.00 90.06 98 GLU A N 1
ATOM 770 C CA . GLU A 1 98 ? -2.824 9.639 -10.012 1.00 90.06 98 GLU A CA 1
ATOM 771 C C . GLU A 1 98 ? -3.282 9.148 -11.392 1.00 90.06 98 GLU A C 1
ATOM 773 O O . GLU A 1 98 ? -4.269 8.417 -11.484 1.00 90.06 98 GLU A O 1
ATOM 778 N N . LYS A 1 99 ? -2.579 9.544 -12.460 1.00 90.62 99 LYS A N 1
ATOM 779 C CA . LYS A 1 99 ? -2.884 9.105 -13.824 1.00 90.62 99 LYS A CA 1
ATOM 780 C C . LYS A 1 99 ? -2.796 7.582 -13.940 1.00 90.62 99 LYS A C 1
ATOM 782 O O . LYS A 1 99 ? -3.765 6.961 -14.358 1.00 90.62 99 LYS A O 1
ATOM 787 N N . ASN A 1 100 ? -1.688 6.990 -13.500 1.00 89.12 100 ASN A N 1
ATOM 788 C CA . ASN A 1 100 ? -1.476 5.546 -13.597 1.00 89.12 100 ASN A CA 1
ATOM 789 C C . ASN A 1 100 ? -2.526 4.757 -12.803 1.00 89.12 100 ASN A C 1
ATOM 791 O O . ASN A 1 100 ? -3.049 3.765 -13.295 1.00 89.12 100 ASN A O 1
ATOM 795 N N . LEU A 1 101 ? -2.880 5.220 -11.599 1.00 88.81 101 LEU A N 1
ATOM 796 C CA . LEU A 1 101 ? -3.933 4.595 -10.795 1.00 88.81 101 LEU A CA 1
ATOM 797 C C . LEU A 1 101 ? -5.275 4.581 -11.535 1.00 88.81 101 LEU A C 1
ATOM 799 O O . LEU A 1 101 ? -5.946 3.554 -11.542 1.00 88.81 101 LEU A O 1
ATOM 803 N N . LYS A 1 102 ? -5.644 5.680 -12.205 1.00 88.56 102 LYS A N 1
ATOM 804 C CA . LYS A 1 102 ? -6.865 5.736 -13.024 1.00 88.56 102 LYS A CA 1
ATOM 805 C C . LYS A 1 102 ? -6.793 4.833 -14.245 1.00 88.56 102 LYS A C 1
ATOM 807 O O . LYS A 1 102 ? -7.762 4.134 -14.518 1.00 88.56 102 LYS A O 1
ATOM 812 N N . ASP A 1 103 ? -5.662 4.834 -14.946 1.00 89.81 103 ASP A N 1
ATOM 813 C CA . ASP A 1 103 ? -5.451 3.993 -16.128 1.00 89.81 103 ASP A CA 1
ATOM 814 C C . ASP A 1 103 ? -5.550 2.499 -15.763 1.00 89.81 103 ASP A C 1
ATOM 816 O O . ASP A 1 103 ? -6.031 1.691 -16.554 1.00 89.81 103 ASP A O 1
ATOM 820 N N . TRP A 1 104 ? -5.173 2.133 -14.533 1.00 89.06 104 TRP A N 1
ATOM 821 C CA . TRP A 1 104 ? -5.330 0.784 -13.980 1.00 89.06 104 TRP A CA 1
ATOM 822 C C . TRP A 1 104 ? -6.715 0.498 -13.375 1.00 89.06 104 TRP A C 1
ATOM 824 O O . TRP A 1 104 ? -6.940 -0.608 -12.887 1.00 89.06 104 TRP A O 1
ATOM 834 N N . GLY A 1 105 ? -7.639 1.464 -13.364 1.00 88.75 105 GLY A N 1
ATOM 835 C CA . GLY A 1 105 ? -8.956 1.318 -12.731 1.00 88.75 105 GLY A CA 1
ATOM 836 C C . GLY A 1 105 ? -8.913 1.256 -11.197 1.00 88.75 105 GLY A C 1
ATOM 837 O O . GLY A 1 105 ? -9.847 0.768 -10.564 1.00 88.75 105 GLY A O 1
ATOM 838 N N . ILE A 1 106 ? -7.830 1.731 -10.576 1.00 86.38 106 ILE A N 1
ATOM 839 C CA . ILE A 1 106 ? -7.664 1.768 -9.122 1.00 86.38 106 ILE A CA 1
ATOM 840 C C . ILE A 1 106 ? -8.242 3.076 -8.584 1.00 86.38 106 ILE A C 1
ATOM 842 O O . ILE A 1 106 ? -7.601 4.127 -8.585 1.00 86.38 106 ILE A O 1
ATOM 846 N N . GLU A 1 107 ? -9.467 2.993 -8.076 1.00 79.88 107 GLU A N 1
ATOM 847 C CA . GLU A 1 107 ? -10.193 4.152 -7.545 1.00 79.88 107 GLU A CA 1
ATOM 848 C C . GLU A 1 107 ? -9.917 4.409 -6.058 1.00 79.88 107 GLU A C 1
ATOM 850 O O . GLU A 1 107 ? -10.029 5.540 -5.580 1.00 79.88 107 GLU A O 1
ATOM 855 N N . ARG A 1 108 ? -9.559 3.360 -5.306 1.00 78.00 108 ARG A N 1
ATOM 856 C CA . ARG A 1 108 ? -9.396 3.410 -3.847 1.00 78.00 108 ARG A CA 1
ATOM 857 C C . ARG A 1 108 ? -7.999 2.944 -3.452 1.00 78.00 108 ARG A C 1
ATOM 859 O O . ARG A 1 108 ? -7.675 1.765 -3.554 1.00 78.00 108 ARG A O 1
ATOM 866 N N . VAL A 1 109 ? -7.187 3.875 -2.953 1.00 79.06 109 VAL A N 1
ATOM 867 C CA . VAL A 1 109 ? -5.844 3.591 -2.428 1.00 79.06 109 VAL A CA 1
ATOM 868 C C . VAL A 1 109 ? -5.886 3.590 -0.907 1.00 79.06 109 VAL A C 1
ATOM 870 O O . VAL A 1 109 ? -6.191 4.603 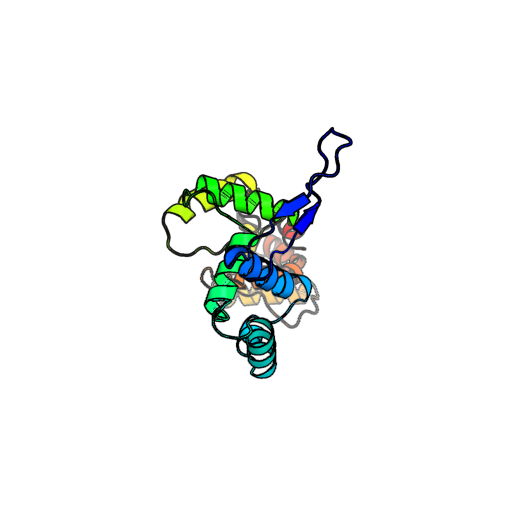-0.284 1.00 79.06 109 VAL A O 1
ATOM 873 N N . MET A 1 110 ? -5.567 2.445 -0.303 1.00 75.44 110 MET A N 1
ATOM 874 C CA . MET A 1 110 ? -5.567 2.290 1.153 1.00 75.44 110 MET A CA 1
ATOM 875 C C . MET A 1 110 ? -4.286 2.819 1.808 1.00 75.44 110 MET A C 1
ATOM 877 O O . MET A 1 110 ? -4.327 3.436 2.871 1.00 75.44 110 MET A O 1
ATOM 881 N N . THR A 1 111 ? -3.125 2.537 1.221 1.00 76.62 111 THR A N 1
ATOM 882 C CA . THR A 1 111 ? -1.822 2.917 1.774 1.00 76.62 111 THR A CA 1
ATOM 883 C C . THR A 1 111 ? -0.839 3.131 0.635 1.00 76.62 111 THR A C 1
ATOM 885 O O . THR A 1 111 ? -0.812 2.353 -0.315 1.00 76.62 111 THR A O 1
ATOM 888 N N . LEU A 1 112 ? -0.028 4.181 0.749 1.00 79.94 112 LEU A N 1
ATOM 889 C CA . LEU A 1 112 ? 1.088 4.458 -0.143 1.00 79.94 112 LEU A CA 1
ATOM 890 C C . LEU A 1 112 ? 2.365 4.502 0.692 1.00 79.94 112 LEU A C 1
ATOM 892 O O . LEU A 1 112 ? 2.472 5.298 1.623 1.00 79.94 112 LEU A O 1
ATOM 896 N N . THR A 1 113 ? 3.324 3.644 0.362 1.00 80.44 113 THR A N 1
ATOM 897 C CA . THR A 1 113 ? 4.657 3.656 0.968 1.00 80.44 113 THR A CA 1
ATOM 898 C C . THR A 1 113 ? 5.635 4.301 0.006 1.00 80.44 113 THR A C 1
ATOM 900 O O . THR A 1 113 ? 5.728 3.890 -1.149 1.00 80.44 113 THR A O 1
ATOM 903 N N . VAL A 1 114 ? 6.375 5.282 0.499 1.00 85.81 114 VAL A N 1
ATOM 904 C CA . VAL A 1 114 ? 7.390 6.020 -0.252 1.00 85.81 114 VAL A CA 1
ATOM 905 C C . VAL A 1 114 ? 8.719 5.930 0.494 1.00 85.81 114 VAL A C 1
ATOM 907 O O . VAL A 1 114 ? 8.736 5.731 1.710 1.00 85.81 114 VAL A O 1
ATOM 910 N N . ASP A 1 115 ? 9.835 6.030 -0.220 1.00 86.69 115 ASP A N 1
ATOM 911 C CA . ASP A 1 115 ? 11.156 6.135 0.397 1.00 86.69 115 ASP A CA 1
ATOM 912 C C . ASP A 1 115 ? 11.362 7.520 1.041 1.00 86.69 115 ASP A C 1
ATOM 914 O O . ASP A 1 115 ? 10.549 8.435 0.887 1.00 86.69 115 ASP A O 1
ATOM 918 N N . ASN A 1 116 ? 12.445 7.686 1.803 1.00 89.44 116 ASN A N 1
ATOM 919 C CA . ASN A 1 116 ? 12.725 8.916 2.552 1.00 89.44 116 ASN A CA 1
ATOM 920 C C . ASN A 1 116 ? 13.352 10.013 1.665 1.00 89.44 116 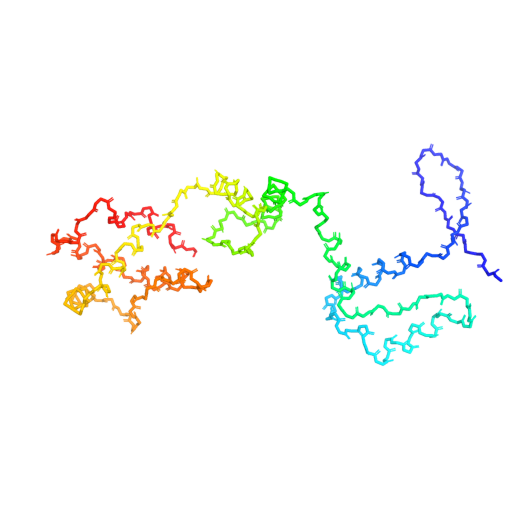ASN A C 1
ATOM 922 O O . ASN A 1 116 ? 14.453 10.493 1.939 1.00 89.44 116 ASN A O 1
ATOM 926 N N . ALA A 1 117 ? 12.682 10.364 0.567 1.00 89.50 117 ALA A N 1
ATOM 927 C CA . ALA A 1 117 ? 13.084 11.425 -0.352 1.00 89.50 117 ALA A CA 1
ATOM 928 C C . ALA A 1 117 ? 12.149 12.635 -0.219 1.00 89.50 117 ALA A C 1
ATOM 930 O O . ALA A 1 117 ? 10.930 12.483 -0.197 1.00 89.50 117 ALA A O 1
ATOM 931 N N . SER A 1 118 ? 12.703 13.851 -0.202 1.00 90.56 118 SER A N 1
ATOM 932 C CA . SER A 1 118 ? 11.931 15.090 0.011 1.00 90.56 118 SER A CA 1
ATOM 933 C C . SER A 1 118 ? 10.854 15.343 -1.049 1.00 90.56 118 SER A C 1
ATOM 935 O O . SER A 1 118 ? 9.800 15.907 -0.759 1.00 90.56 118 SER A O 1
ATOM 937 N N . SER A 1 119 ? 11.070 14.890 -2.286 1.00 92.81 119 SER A N 1
ATOM 938 C CA . SER A 1 119 ? 10.053 14.968 -3.340 1.00 92.81 119 SER A CA 1
ATOM 939 C C . SER A 1 119 ? 8.775 14.206 -2.981 1.00 92.81 119 SER A C 1
ATOM 941 O O . SER A 1 119 ? 7.690 14.594 -3.421 1.00 92.81 119 SER A O 1
ATOM 943 N N . ASN A 1 120 ? 8.877 13.157 -2.163 1.00 92.94 120 ASN A N 1
ATOM 944 C CA . ASN A 1 120 ? 7.726 12.356 -1.775 1.00 92.94 120 ASN A CA 1
A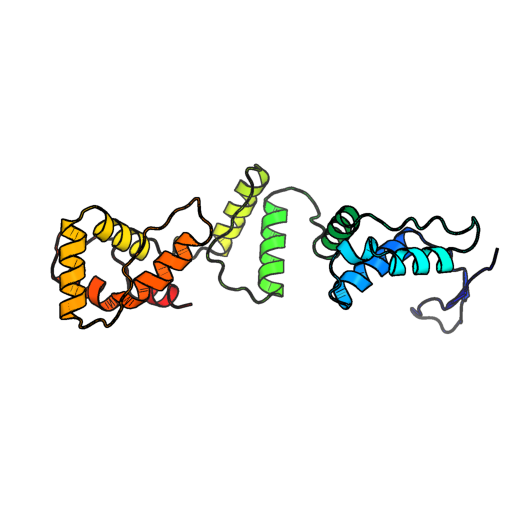TOM 945 C C . ASN A 1 120 ? 6.795 13.100 -0.820 1.00 92.94 120 ASN A C 1
ATOM 947 O O . ASN A 1 120 ? 5.593 12.879 -0.899 1.00 92.94 120 ASN A O 1
ATOM 951 N N . ASP A 1 121 ? 7.289 14.033 -0.002 1.00 90.75 121 ASP A N 1
ATOM 952 C CA . ASP A 1 121 ? 6.433 14.824 0.895 1.00 90.75 121 ASP A CA 1
ATOM 953 C C . ASP A 1 121 ? 5.389 15.621 0.101 1.00 90.75 121 ASP A C 1
ATOM 955 O O . ASP A 1 121 ? 4.195 15.613 0.405 1.00 90.75 121 ASP A O 1
ATOM 959 N N . THR A 1 122 ? 5.832 16.257 -0.988 1.00 92.38 122 THR A N 1
ATOM 960 C CA . THR A 1 122 ? 4.950 17.031 -1.875 1.00 92.38 122 THR A CA 1
ATOM 961 C C . THR A 1 122 ? 4.032 16.111 -2.686 1.00 92.38 122 THR A C 1
ATOM 963 O O . THR A 1 122 ? 2.839 16.389 -2.813 1.00 92.38 122 THR A O 1
ATOM 966 N N . ALA A 1 123 ? 4.551 14.983 -3.187 1.00 91.88 123 ALA A N 1
ATOM 967 C CA . ALA A 1 123 ? 3.748 14.000 -3.918 1.00 91.88 123 ALA A CA 1
ATOM 968 C C . ALA A 1 123 ? 2.634 13.402 -3.043 1.00 91.88 123 ALA A C 1
ATOM 970 O O . ALA A 1 123 ? 1.483 13.311 -3.468 1.00 91.88 123 ALA A O 1
ATOM 971 N N . VAL A 1 124 ? 2.956 13.040 -1.799 1.00 89.31 124 VAL A N 1
ATOM 972 C CA . VAL A 1 124 ? 2.002 12.516 -0.818 1.00 89.31 124 VAL A CA 1
ATOM 973 C C . VAL A 1 124 ? 0.977 13.581 -0.456 1.00 89.31 124 VAL A C 1
ATOM 975 O O . VAL A 1 124 ? -0.209 13.275 -0.452 1.00 89.31 124 VAL A O 1
ATOM 978 N N . ALA A 1 125 ? 1.380 14.834 -0.222 1.00 88.31 125 ALA A N 1
ATOM 979 C CA . ALA A 1 125 ? 0.432 15.919 0.036 1.00 88.31 125 ALA A CA 1
ATOM 980 C C . ALA A 1 125 ? -0.565 16.109 -1.126 1.00 88.31 125 ALA A C 1
ATOM 982 O O . ALA A 1 125 ? -1.769 16.265 -0.896 1.00 88.31 125 ALA A O 1
ATOM 983 N N . TYR A 1 126 ? -0.083 16.036 -2.372 1.00 90.94 126 TYR A N 1
ATOM 984 C CA . TYR A 1 126 ? -0.924 16.083 -3.569 1.00 90.94 126 TYR A CA 1
ATOM 985 C C . TYR A 1 126 ? -1.918 14.916 -3.622 1.00 90.94 126 TYR A C 1
ATOM 987 O O . TYR A 1 126 ? -3.126 15.125 -3.765 1.00 90.94 126 TYR A O 1
ATOM 995 N N . LEU A 1 127 ? -1.420 13.687 -3.468 1.00 88.44 127 LEU A N 1
ATOM 996 C CA . LEU A 1 127 ? -2.234 12.475 -3.515 1.00 88.44 127 LEU A CA 1
ATOM 997 C C . LEU A 1 127 ? -3.250 12.449 -2.373 1.00 88.44 127 LEU A C 1
ATOM 999 O O . LEU A 1 127 ? -4.419 12.168 -2.611 1.00 88.44 127 LEU A O 1
ATOM 1003 N N . LEU A 1 128 ? -2.856 12.836 -1.160 1.00 83.44 128 LEU A N 1
ATOM 1004 C CA . LEU A 1 128 ? -3.772 12.975 -0.033 1.00 83.44 128 LEU A CA 1
ATOM 1005 C C . LEU A 1 128 ? -4.873 13.977 -0.348 1.00 83.44 128 LEU A C 1
ATOM 1007 O O . LEU A 1 128 ? -6.020 13.676 -0.081 1.00 83.44 128 LEU A O 1
ATOM 1011 N N . LYS A 1 129 ? -4.599 15.123 -0.975 1.00 84.56 129 LYS A N 1
ATOM 1012 C CA . LYS A 1 129 ? -5.667 16.061 -1.364 1.00 84.56 129 LYS A CA 1
ATOM 1013 C C . LYS A 1 129 ? -6.657 15.453 -2.364 1.00 84.56 129 LYS A C 1
ATOM 1015 O O . LYS A 1 129 ? -7.834 15.806 -2.342 1.00 84.56 129 LYS A O 1
ATOM 1020 N N . ARG A 1 130 ? -6.187 14.580 -3.256 1.00 82.00 130 ARG A N 1
ATOM 1021 C CA . ARG A 1 130 ? -7.000 13.999 -4.332 1.00 82.00 130 ARG A CA 1
ATOM 1022 C C . ARG A 1 130 ? -7.787 12.768 -3.896 1.00 82.00 130 ARG A C 1
ATOM 1024 O O . ARG A 1 130 ? -8.937 12.615 -4.292 1.00 82.00 130 ARG A O 1
ATOM 1031 N N . PHE A 1 131 ? -7.158 11.924 -3.089 1.00 76.62 131 PHE A N 1
ATOM 1032 C CA . PHE A 1 131 ? -7.712 10.676 -2.583 1.00 76.62 131 PHE A CA 1
ATOM 1033 C C . PHE A 1 131 ? -8.331 10.833 -1.181 1.00 76.62 131 PHE A C 1
ATOM 1035 O O . PHE A 1 131 ? -9.046 9.935 -0.742 1.00 76.62 131 PHE A O 1
ATOM 1042 N N . ASN A 1 132 ? -8.148 11.974 -0.489 1.00 65.25 132 ASN A N 1
ATOM 1043 C CA . ASN A 1 132 ? -8.852 12.245 0.769 1.00 65.25 132 ASN A CA 1
ATOM 1044 C C . ASN A 1 132 ? -10.334 12.506 0.513 1.00 65.25 132 ASN A C 1
ATOM 1046 O O . ASN A 1 132 ? -10.783 13.638 0.333 1.00 65.25 132 ASN A O 1
ATOM 1050 N N . LYS A 1 133 ? -11.108 11.458 0.752 1.00 54.06 133 LYS A N 1
ATOM 1051 C CA . LYS A 1 133 ? -11.936 11.482 1.957 1.00 54.06 133 LYS A CA 1
ATOM 1052 C C . LYS A 1 133 ? -11.044 10.965 3.090 1.00 54.06 133 LYS A C 1
ATOM 1054 O O . LYS A 1 133 ? -10.515 9.868 2.986 1.00 54.06 133 LYS A O 1
ATOM 1059 N N . GLY A 1 134 ? -10.716 11.824 4.053 1.00 49.94 134 GLY A N 1
ATOM 1060 C CA . GLY A 1 134 ? -9.609 11.623 4.993 1.00 49.94 134 GLY A CA 1
ATOM 1061 C C . GLY A 1 134 ? -9.689 10.340 5.806 1.00 49.94 134 GLY A C 1
ATOM 1062 O O . GLY A 1 134 ? -10.786 9.887 6.093 1.00 49.94 134 GLY A O 1
ATOM 1063 N N . LEU A 1 135 ? -8.525 9.802 6.207 1.00 54.88 135 LEU A N 1
ATOM 1064 C CA . LEU A 1 135 ? -8.368 8.937 7.389 1.00 54.88 135 LEU A CA 1
ATOM 1065 C C . LEU A 1 135 ? -9.544 7.957 7.596 1.00 54.88 135 LEU A C 1
ATOM 1067 O O . LEU A 1 135 ? -10.024 7.833 8.717 1.00 54.88 135 LEU A O 1
ATOM 1071 N N . LEU A 1 136 ? -9.993 7.261 6.538 1.00 60.75 136 LEU A N 1
ATOM 1072 C CA . LEU A 1 136 ? -11.285 6.535 6.457 1.00 60.75 136 LEU A CA 1
ATOM 1073 C C . LEU A 1 136 ? -11.490 5.428 7.501 1.00 60.75 136 LEU A C 1
ATOM 1075 O O . LEU A 1 136 ? -12.504 4.744 7.512 1.00 60.75 136 LEU A O 1
ATOM 1079 N N . PHE A 1 137 ? -10.497 5.224 8.358 1.00 69.00 137 PHE A N 1
ATOM 1080 C CA . PHE A 1 137 ? -10.458 4.207 9.390 1.00 69.00 137 PHE A CA 1
ATOM 1081 C C . PHE A 1 137 ? -9.993 4.767 10.735 1.00 69.00 137 PHE A C 1
ATOM 1083 O O . PHE A 1 137 ? -9.548 4.004 11.590 1.00 69.00 137 PHE A O 1
ATOM 1090 N N . GLY A 1 138 ? -10.027 6.091 10.929 1.00 81.50 138 GLY A N 1
ATOM 1091 C CA . GLY A 1 138 ? -9.683 6.734 12.198 1.00 81.50 138 GLY A CA 1
ATOM 1092 C C . GLY A 1 138 ? -10.499 6.149 13.347 1.00 81.50 138 GLY A C 1
ATOM 1093 O O . GLY A 1 138 ? -9.917 5.774 14.367 1.00 81.50 138 GLY A O 1
ATOM 1094 N N . GLY A 1 139 ? -11.802 5.955 13.120 1.00 89.31 139 GLY A N 1
ATOM 1095 C CA . GLY A 1 139 ? -12.690 5.368 14.113 1.00 89.31 139 GLY A CA 1
ATOM 1096 C C . GLY A 1 139 ? -12.390 3.902 14.403 1.00 89.31 139 GLY A C 1
ATOM 1097 O O . GLY A 1 139 ? -12.160 3.527 15.551 1.00 89.31 139 GLY A O 1
ATOM 1098 N N . ILE A 1 140 ? -12.260 3.067 13.366 1.00 91.88 140 ILE A N 1
ATOM 1099 C CA . ILE A 1 140 ? -11.912 1.642 13.542 1.00 91.88 140 ILE A CA 1
ATOM 1100 C C . ILE A 1 140 ? -10.543 1.490 14.224 1.00 91.88 140 ILE A C 1
ATOM 1102 O O . ILE A 1 140 ? -10.382 0.680 15.139 1.00 91.88 140 ILE A O 1
ATOM 1106 N N . ARG A 1 141 ? -9.553 2.308 13.847 1.00 91.50 141 ARG A N 1
ATOM 1107 C CA . ARG A 1 141 ? -8.226 2.309 14.477 1.00 91.50 141 ARG A CA 1
ATOM 1108 C C . ARG A 1 141 ? -8.306 2.723 15.946 1.00 91.50 141 ARG A C 1
ATOM 1110 O O . ARG A 1 141 ? -7.644 2.100 16.778 1.00 91.50 141 ARG A O 1
ATOM 1117 N N . TYR A 1 142 ? -9.091 3.749 16.276 1.00 92.00 142 TYR A N 1
ATOM 1118 C CA . TYR A 1 142 ? -9.352 4.143 17.661 1.00 92.00 142 TYR A CA 1
ATOM 1119 C C . TYR A 1 142 ? -9.969 2.982 18.445 1.00 92.00 142 TYR A C 1
ATOM 1121 O O . TYR A 1 142 ? -9.452 2.612 19.500 1.00 92.00 142 TYR A O 1
ATOM 1129 N N . ALA A 1 143 ? -10.998 2.347 17.889 1.00 94.00 143 ALA A N 1
ATOM 1130 C CA . ALA A 1 143 ? -11.731 1.284 18.552 1.00 94.00 143 ALA A CA 1
ATOM 1131 C C . ALA A 1 143 ? -10.866 0.059 18.853 1.00 94.00 143 ALA A C 1
ATOM 1133 O O . ALA A 1 143 ? -10.816 -0.436 19.984 1.00 94.00 143 ALA A O 1
ATOM 1134 N N . VAL A 1 144 ? -10.092 -0.384 17.862 1.00 94.94 144 VAL A N 1
ATOM 1135 C CA . VAL A 1 144 ? -9.131 -1.475 18.034 1.00 94.94 144 VAL A CA 1
ATOM 1136 C C . VAL A 1 144 ? -8.076 -1.110 19.082 1.00 94.94 144 VAL A C 1
ATOM 1138 O O . VAL A 1 144 ? -7.756 -1.933 19.943 1.00 94.94 144 VAL A O 1
ATOM 1141 N N . ARG A 1 145 ? -7.557 0.127 19.071 1.00 94.19 145 ARG A N 1
ATOM 1142 C CA . ARG A 1 145 ? -6.605 0.599 20.091 1.00 94.19 145 ARG A CA 1
ATOM 1143 C C . ARG A 1 145 ? -7.218 0.610 21.486 1.00 94.19 145 ARG A C 1
ATOM 1145 O O . ARG A 1 145 ? -6.542 0.187 22.420 1.00 94.19 145 ARG A O 1
ATOM 1152 N N . PHE A 1 146 ? -8.466 1.053 21.633 1.00 94.19 146 PHE A N 1
ATOM 1153 C CA . PHE A 1 146 ? -9.172 1.068 22.912 1.00 94.19 146 PHE A CA 1
ATOM 1154 C C . PHE A 1 146 ? -9.279 -0.341 23.498 1.00 94.19 146 PHE A C 1
ATOM 1156 O O . PHE A 1 146 ? -8.861 -0.572 24.632 1.00 94.19 146 PHE A O 1
ATOM 1163 N N . ILE A 1 147 ? -9.760 -1.302 22.709 1.00 95.25 147 ILE A N 1
ATOM 1164 C CA . ILE A 1 147 ? -9.918 -2.698 23.140 1.00 95.25 147 ILE A CA 1
ATOM 1165 C C . ILE A 1 147 ? -8.571 -3.310 23.526 1.00 95.25 147 ILE A C 1
ATOM 1167 O O . ILE A 1 147 ? -8.462 -4.038 24.513 1.00 95.25 147 ILE A O 1
ATOM 1171 N N . ARG A 1 148 ? -7.528 -3.027 22.740 1.00 95.38 148 ARG A N 1
ATOM 1172 C CA . ARG A 1 148 ? -6.196 -3.616 22.914 1.00 95.38 148 ARG A CA 1
ATOM 1173 C C . ARG A 1 148 ? -5.344 -2.906 23.966 1.00 95.38 148 ARG A C 1
ATOM 1175 O O . ARG A 1 148 ? -4.293 -3.440 24.312 1.00 95.38 148 ARG A O 1
ATOM 1182 N N . SER A 1 149 ? -5.771 -1.759 24.498 1.00 94.69 149 SER A N 1
ATOM 1183 C CA . SER A 1 149 ? -4.963 -0.979 25.443 1.00 94.69 149 SER A CA 1
ATOM 1184 C C . SER A 1 149 ? -4.843 -1.618 26.830 1.00 94.69 149 SER A C 1
ATOM 1186 O O . SER A 1 149 ? -3.949 -1.247 27.584 1.00 94.69 149 SER A O 1
ATOM 1188 N N . SER A 1 150 ? -5.742 -2.535 27.209 1.00 96.19 150 SER A N 1
ATOM 1189 C CA . SER A 1 150 ? -5.621 -3.295 28.458 1.00 96.19 150 SER A CA 1
ATOM 1190 C C . SER A 1 150 ? -6.321 -4.659 28.388 1.00 96.19 150 SER A C 1
ATOM 1192 O O . SER A 1 150 ? -7.306 -4.811 27.660 1.00 96.19 150 SER A O 1
ATOM 1194 N N . PRO A 1 151 ? -5.878 -5.656 29.182 1.00 96.31 151 PRO A N 1
ATOM 1195 C CA . PRO A 1 151 ? -6.552 -6.954 29.262 1.00 96.31 151 PRO A CA 1
ATOM 1196 C C . PRO A 1 151 ? -8.019 -6.846 29.696 1.00 96.31 151 PRO A C 1
ATOM 1198 O O . PRO A 1 151 ? -8.864 -7.576 29.191 1.00 96.31 151 PRO A O 1
ATOM 1201 N N . ALA A 1 152 ? -8.342 -5.903 30.589 1.00 96.06 152 ALA A N 1
ATOM 1202 C CA . ALA A 1 152 ? -9.707 -5.697 31.070 1.00 96.06 152 ALA A CA 1
ATOM 1203 C C . ALA A 1 152 ? -10.658 -5.226 29.955 1.00 96.06 152 ALA A C 1
ATOM 1205 O O . ALA A 1 152 ? -11.760 -5.757 29.828 1.00 96.06 152 ALA A O 1
ATOM 1206 N N . ARG A 1 153 ? -10.230 -4.275 29.111 1.00 95.25 153 ARG A N 1
ATOM 1207 C CA . ARG A 1 153 ? -11.025 -3.817 27.955 1.00 95.25 153 ARG A CA 1
ATOM 1208 C C . ARG A 1 153 ? -11.204 -4.929 26.926 1.00 95.25 153 ARG A C 1
ATOM 1210 O O . ARG A 1 153 ? -12.307 -5.131 26.426 1.00 95.25 153 ARG A O 1
ATOM 1217 N N . PHE A 1 154 ? -10.153 -5.709 26.685 1.00 95.81 154 PHE A N 1
ATOM 1218 C CA . PHE A 1 154 ? -10.234 -6.881 25.819 1.00 95.81 154 PHE A CA 1
ATOM 1219 C C . PHE A 1 154 ? -11.229 -7.932 26.338 1.00 95.81 154 PHE A C 1
ATOM 1221 O O . PHE A 1 154 ? -12.006 -8.470 25.554 1.00 95.81 154 PHE A O 1
ATOM 1228 N N . LEU A 1 155 ? -11.262 -8.193 27.650 1.00 95.19 155 LEU A N 1
ATOM 1229 C CA . LEU A 1 155 ? -12.231 -9.114 28.259 1.00 95.19 155 LEU A CA 1
ATOM 1230 C C . LEU A 1 155 ? -13.678 -8.623 28.119 1.00 95.19 155 LEU A C 1
ATOM 1232 O O . LEU A 1 155 ? -14.554 -9.426 27.802 1.00 95.19 155 LEU A O 1
ATOM 1236 N N . LYS A 1 156 ? -13.934 -7.318 28.292 1.00 95.69 156 LYS A N 1
ATOM 1237 C CA . LYS A 1 156 ? -15.266 -6.738 28.041 1.00 95.69 156 LYS A CA 1
ATOM 1238 C C . LYS A 1 156 ? -15.703 -6.932 26.589 1.00 95.69 156 LYS A C 1
ATOM 1240 O O . LYS A 1 156 ? -16.810 -7.394 26.336 1.00 95.69 156 LYS A O 1
ATOM 1245 N N . PHE A 1 157 ? -14.814 -6.654 25.638 1.00 96.06 157 PHE A N 1
ATOM 1246 C CA . PHE A 1 157 ? -15.102 -6.875 24.223 1.00 96.06 157 PHE A CA 1
ATOM 1247 C C . PHE A 1 157 ? -15.338 -8.356 23.899 1.00 96.06 157 PHE A C 1
ATOM 1249 O O . PHE A 1 157 ? -16.255 -8.690 23.155 1.00 96.06 157 PHE A O 1
ATOM 1256 N N . LYS A 1 158 ? -14.570 -9.265 24.511 1.00 94.88 158 LYS A N 1
ATOM 1257 C CA . LYS A 1 158 ? -14.787 -10.710 24.369 1.00 94.88 158 LYS A CA 1
ATOM 1258 C C . LYS A 1 158 ? -16.181 -11.127 24.847 1.00 94.88 158 LYS A C 1
ATOM 1260 O O . LYS A 1 158 ? -16.846 -11.895 24.160 1.00 94.88 158 LYS A O 1
ATOM 1265 N N . LYS A 1 159 ? -16.658 -10.564 25.960 1.00 95.50 159 LYS A N 1
ATOM 1266 C CA . LYS A 1 159 ? -18.037 -10.765 26.421 1.00 95.50 159 LYS A CA 1
ATOM 1267 C C . LYS A 1 159 ? -19.0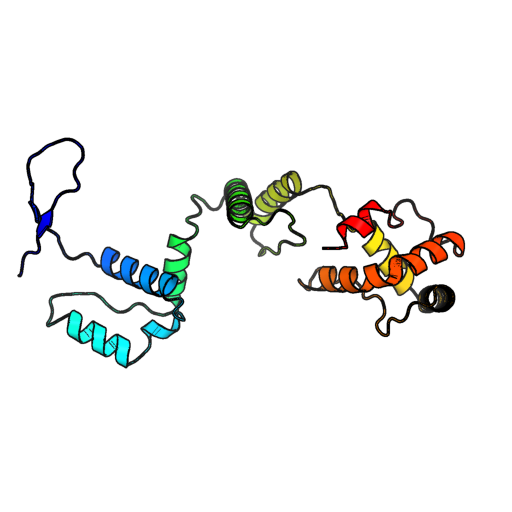58 -10.263 25.390 1.00 95.50 159 LYS A C 1
ATOM 1269 O O . LYS A 1 159 ? -20.041 -10.949 25.136 1.00 95.50 159 LYS A O 1
ATOM 1274 N N . CYS A 1 160 ? -18.805 -9.120 24.747 1.00 95.75 160 CYS A N 1
ATOM 1275 C CA . CYS A 1 160 ? -19.669 -8.607 23.676 1.00 95.75 160 CYS A CA 1
ATOM 1276 C C . CYS A 1 160 ? -19.728 -9.568 22.475 1.00 95.75 160 CYS A C 1
ATOM 1278 O O . CYS A 1 160 ? -20.809 -9.828 21.958 1.00 95.75 160 CYS A O 1
ATOM 1280 N N . ILE A 1 161 ? -18.592 -10.152 22.073 1.00 95.31 161 ILE A N 1
ATOM 1281 C CA . ILE A 1 161 ? -18.518 -11.177 21.013 1.00 95.31 161 ILE A CA 1
ATOM 1282 C C . ILE A 1 161 ? -19.371 -12.405 21.364 1.00 95.31 161 ILE A C 1
ATOM 1284 O O . ILE A 1 161 ? -20.112 -12.903 20.515 1.00 95.31 161 ILE A O 1
ATOM 1288 N N . GLU A 1 162 ? -19.272 -12.887 22.605 1.00 94.31 162 GLU A N 1
ATOM 1289 C CA . GLU A 1 162 ? -20.045 -14.036 23.093 1.00 94.31 162 GLU A CA 1
ATOM 1290 C C . GLU A 1 162 ? -21.555 -13.743 23.085 1.00 94.31 162 GLU A C 1
ATOM 1292 O O . GLU A 1 162 ? -22.338 -14.575 22.621 1.00 94.31 162 GLU A O 1
ATOM 1297 N N . LEU A 1 163 ? -21.962 -12.545 23.521 1.00 94.44 163 LEU A N 1
ATOM 1298 C CA . LEU A 1 163 ? -23.362 -12.099 23.519 1.00 94.44 163 LEU A CA 1
ATOM 1299 C C . LEU A 1 163 ? -23.930 -11.934 22.102 1.00 94.44 163 LEU A C 1
ATOM 1301 O O . LEU A 1 163 ? -25.060 -12.346 21.845 1.00 94.44 163 LEU A O 1
ATOM 1305 N N . GLU A 1 164 ? -23.132 -11.406 21.172 1.00 95.56 164 GLU A N 1
ATOM 1306 C CA . GLU A 1 164 ? -23.480 -11.284 19.748 1.00 95.56 164 GLU A CA 1
ATOM 1307 C C . GLU A 1 164 ? -23.354 -12.604 18.968 1.00 95.56 164 GLU A C 1
ATOM 1309 O O . GLU A 1 164 ? -23.672 -12.660 17.779 1.00 95.56 164 GLU A O 1
ATOM 1314 N N . LYS A 1 165 ? -22.907 -13.686 19.624 1.00 94.06 165 LYS A N 1
ATOM 1315 C CA . LYS A 1 165 ? -22.747 -15.029 19.038 1.00 94.06 165 LYS A CA 1
ATOM 1316 C C . LYS A 1 165 ? -21.877 -15.030 17.775 1.00 94.06 165 LYS A C 1
ATOM 1318 O O . LYS A 1 165 ? -22.146 -15.759 16.818 1.00 94.06 165 LYS A O 1
ATOM 1323 N N . ILE A 1 166 ? -20.818 -14.219 17.761 1.00 92.69 166 ILE A N 1
ATOM 1324 C CA . ILE A 1 166 ? -19.933 -14.102 16.597 1.00 92.69 166 ILE A CA 1
ATOM 1325 C C . ILE A 1 166 ? -19.013 -15.326 16.538 1.00 92.69 166 ILE A C 1
ATOM 1327 O O . ILE A 1 166 ? -18.086 -15.475 17.333 1.00 92.69 166 ILE A O 1
ATOM 1331 N N . ALA A 1 167 ? -19.244 -16.198 15.555 1.00 85.31 167 ALA A N 1
ATOM 1332 C CA . ALA A 1 167 ? -18.465 -17.413 15.318 1.00 85.31 167 ALA A CA 1
ATOM 1333 C C . ALA A 1 167 ? -17.134 -17.116 14.594 1.00 85.31 167 ALA A C 1
ATOM 1335 O O . ALA A 1 167 ? -16.862 -17.634 13.515 1.00 85.31 167 ALA A O 1
ATOM 1336 N N . CYS A 1 168 ? -16.295 -16.252 15.164 1.00 83.94 168 CYS A N 1
ATOM 1337 C CA . CYS A 1 168 ? -14.967 -15.954 14.631 1.00 83.94 168 CYS A CA 1
ATOM 1338 C C . CYS A 1 168 ? -13.891 -16.440 15.610 1.00 83.94 168 CYS A C 1
ATOM 1340 O O . CYS A 1 168 ? -13.922 -16.107 16.791 1.00 83.94 168 CYS A O 1
ATOM 1342 N N . LYS A 1 169 ? -12.928 -17.235 15.124 1.00 79.25 169 LYS A N 1
ATOM 1343 C CA . LYS A 1 169 ? -11.833 -17.779 15.953 1.00 79.25 169 LYS A CA 1
ATOM 1344 C C . LYS A 1 169 ? -10.677 -16.790 16.157 1.00 79.25 169 LYS A C 1
ATOM 1346 O O . LYS A 1 169 ? -9.879 -16.970 17.072 1.00 79.25 169 LYS A O 1
ATOM 1351 N N . SER A 1 170 ? -10.556 -15.783 15.292 1.00 83.62 170 SER A N 1
ATOM 1352 C CA . SER A 1 170 ? -9.470 -14.794 15.297 1.00 83.62 170 SER A CA 1
ATOM 1353 C C . SER A 1 170 ? -9.922 -13.482 15.924 1.00 83.62 170 SER A C 1
ATOM 1355 O O . SER A 1 170 ? -10.994 -13.020 15.577 1.00 83.62 170 SER A O 1
ATOM 1357 N N . TYR A 1 171 ? -9.102 -12.834 16.750 1.00 90.00 171 TYR A N 1
ATOM 1358 C CA . TYR A 1 171 ? -9.422 -11.530 17.351 1.00 90.00 171 TYR A CA 1
ATOM 1359 C C . TYR A 1 171 ? -8.887 -10.344 16.535 1.00 90.00 171 TYR A C 1
ATOM 1361 O O . TYR A 1 171 ? -8.093 -10.514 15.611 1.00 90.00 171 TYR A O 1
ATOM 1369 N N . VAL A 1 172 ? -9.288 -9.131 16.924 1.00 92.69 172 VAL A N 1
ATOM 1370 C CA . VAL A 1 172 ? -8.764 -7.875 16.366 1.00 92.69 172 VAL A CA 1
ATOM 1371 C C . VAL A 1 172 ? -7.262 -7.705 16.631 1.00 92.69 172 VAL A C 1
ATOM 1373 O O . VAL A 1 172 ? -6.763 -8.032 17.714 1.00 92.69 172 VAL A O 1
ATOM 1376 N N . CYS A 1 173 ? -6.536 -7.159 15.655 1.00 93.12 173 CYS A N 1
ATOM 1377 C CA . CYS A 1 173 ? -5.095 -6.904 15.725 1.00 93.12 173 CYS A CA 1
ATOM 1378 C C . CYS A 1 173 ? -4.782 -5.410 15.554 1.00 93.12 173 CYS A C 1
ATOM 1380 O O . CYS A 1 173 ? -5.532 -4.687 14.912 1.00 93.12 173 CYS A O 1
ATOM 1382 N N . LEU A 1 174 ? -3.691 -4.938 16.168 1.00 92.62 174 LEU A N 1
ATOM 1383 C CA . LEU A 1 174 ? -3.290 -3.529 16.099 1.00 92.62 174 LEU A CA 1
ATOM 1384 C C . LEU A 1 174 ? -2.703 -3.176 14.730 1.00 92.62 174 LEU A C 1
ATOM 1386 O O . LEU A 1 174 ? -1.981 -3.972 14.130 1.00 92.62 174 LEU A O 1
ATOM 1390 N N . ASP A 1 175 ? -2.940 -1.936 14.308 1.00 89.94 175 ASP A N 1
ATOM 1391 C CA . ASP A 1 175 ? -2.226 -1.329 13.191 1.00 89.94 175 ASP A CA 1
ATOM 1392 C C . ASP A 1 175 ? -0.768 -1.016 13.564 1.00 89.94 175 ASP A C 1
ATOM 1394 O O . ASP A 1 175 ? -0.486 -0.523 14.660 1.00 89.94 175 ASP A O 1
ATOM 1398 N N . VAL A 1 176 ? 0.156 -1.284 12.643 1.00 86.56 176 VAL A N 1
ATOM 1399 C CA . VAL A 1 176 ? 1.600 -1.088 12.790 1.00 86.56 176 VAL A CA 1
ATOM 1400 C C . VAL A 1 176 ? 2.089 -0.248 11.605 1.00 86.56 176 VAL A C 1
ATOM 1402 O O . VAL A 1 176 ? 2.379 -0.806 10.552 1.00 86.56 176 VAL A O 1
ATOM 1405 N N . PRO A 1 177 ? 2.244 1.080 11.758 1.00 79.06 177 PRO A N 1
ATOM 1406 C CA . PRO A 1 177 ? 2.553 1.982 10.639 1.00 79.06 177 PRO A CA 1
ATOM 1407 C C . PRO A 1 177 ? 3.800 1.610 9.823 1.00 79.06 177 PRO A C 1
ATOM 1409 O O . PRO A 1 177 ? 3.905 1.954 8.652 1.00 79.06 177 PRO A O 1
ATOM 1412 N N . THR A 1 178 ? 4.746 0.891 10.428 1.00 79.94 178 THR A N 1
ATOM 1413 C CA . THR A 1 178 ? 5.981 0.426 9.783 1.00 79.94 178 THR A CA 1
ATOM 1414 C C . THR A 1 178 ? 5.826 -0.884 9.001 1.00 79.94 178 THR A C 1
ATOM 1416 O O . THR A 1 178 ? 6.785 -1.343 8.384 1.00 79.94 178 THR A O 1
ATOM 1419 N N . ARG A 1 179 ? 4.643 -1.511 9.005 1.00 83.75 179 ARG A N 1
ATOM 1420 C CA . ARG A 1 179 ? 4.359 -2.776 8.318 1.00 83.75 179 ARG A CA 1
ATOM 1421 C C . ARG A 1 179 ? 3.217 -2.585 7.322 1.00 83.75 179 ARG A C 1
ATOM 1423 O O . ARG A 1 179 ? 2.056 -2.545 7.699 1.00 83.75 179 ARG A O 1
ATOM 1430 N N . TRP A 1 180 ? 3.552 -2.570 6.034 1.00 79.88 180 TRP A N 1
ATOM 1431 C CA . TRP A 1 180 ? 2.649 -2.209 4.930 1.00 79.88 180 TRP A CA 1
ATOM 1432 C C . TRP A 1 180 ? 1.297 -2.948 4.878 1.00 79.88 180 TRP A C 1
ATOM 1434 O O . TRP A 1 180 ? 0.327 -2.395 4.375 1.00 79.88 180 TRP A O 1
ATOM 1444 N N . ASN A 1 181 ? 1.200 -4.171 5.410 1.00 85.06 181 ASN A N 1
ATOM 1445 C CA . ASN A 1 181 ? -0.045 -4.943 5.428 1.00 85.06 181 ASN A CA 1
ATOM 1446 C C . ASN A 1 181 ? -0.806 -4.917 6.768 1.00 85.06 181 ASN A C 1
ATOM 1448 O O . ASN A 1 181 ? -1.850 -5.559 6.878 1.00 85.06 181 ASN A O 1
ATOM 1452 N N . SER A 1 182 ? -0.323 -4.211 7.798 1.00 89.44 182 SER A N 1
ATOM 1453 C CA . SER A 1 182 ? -0.968 -4.216 9.120 1.00 89.44 182 SER A CA 1
ATOM 1454 C C . SER A 1 182 ? -2.340 -3.567 9.115 1.00 89.44 182 SER A C 1
ATOM 1456 O O . SER A 1 182 ? -3.251 -4.091 9.748 1.00 89.44 182 SER A O 1
ATOM 1458 N N . THR A 1 183 ? -2.497 -2.447 8.406 1.00 87.56 183 THR A N 1
ATOM 1459 C CA . TH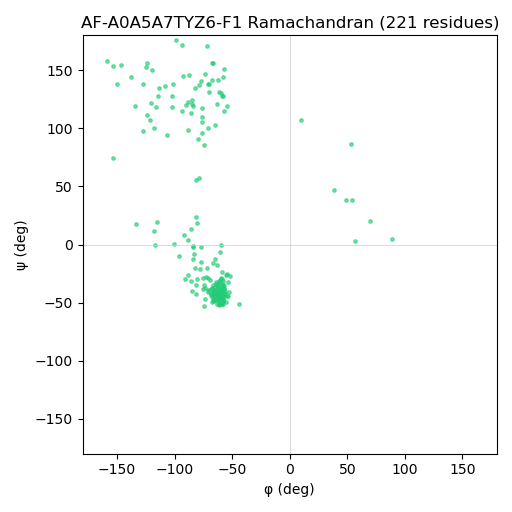R A 1 183 ? -3.767 -1.723 8.383 1.00 87.56 183 THR A CA 1
ATOM 1460 C C . THR A 1 183 ? -4.827 -2.579 7.699 1.00 87.56 183 THR A C 1
ATOM 1462 O O . THR A 1 183 ? -5.931 -2.703 8.217 1.00 87.56 183 THR A O 1
ATOM 1465 N N . TYR A 1 184 ? -4.470 -3.248 6.598 1.00 87.31 184 TYR A N 1
ATOM 1466 C CA . TYR A 1 184 ? -5.340 -4.215 5.929 1.00 87.31 184 TYR A CA 1
ATOM 1467 C C . TYR A 1 184 ? -5.763 -5.348 6.872 1.00 87.31 184 TYR A C 1
ATOM 1469 O O . TYR A 1 184 ? -6.957 -5.566 7.059 1.00 87.31 184 TYR A O 1
ATOM 1477 N N . MET A 1 185 ? -4.806 -5.998 7.546 1.00 91.25 185 MET A N 1
ATOM 1478 C CA . MET A 1 185 ? -5.109 -7.073 8.501 1.00 91.25 185 MET A CA 1
ATOM 1479 C C . MET A 1 185 ? -5.992 -6.595 9.665 1.00 91.25 185 MET A C 1
ATOM 1481 O O . MET A 1 185 ? -6.880 -7.327 10.101 1.00 91.25 185 MET A O 1
ATOM 1485 N N . MET A 1 186 ? -5.777 -5.369 10.161 1.00 93.38 186 MET A N 1
ATOM 1486 C CA . MET A 1 186 ? -6.623 -4.768 11.195 1.00 93.38 186 MET A CA 1
ATOM 1487 C C . MET A 1 186 ? -8.063 -4.623 10.704 1.00 93.38 186 MET A C 1
ATOM 1489 O O . MET A 1 186 ? -8.976 -5.028 11.420 1.00 93.38 186 MET A O 1
ATOM 1493 N N . LEU A 1 187 ? -8.272 -4.059 9.511 1.00 91.06 187 LEU A N 1
ATOM 1494 C CA . LEU A 1 187 ? -9.614 -3.857 8.960 1.00 91.06 187 LEU A CA 1
ATOM 1495 C C . LEU A 1 187 ? -10.313 -5.181 8.668 1.00 91.06 187 LEU A C 1
ATOM 1497 O O . LEU A 1 187 ? -11.440 -5.386 9.112 1.00 91.06 187 LEU A O 1
ATOM 1501 N N . GLU A 1 188 ? -9.624 -6.103 7.998 1.00 91.38 188 GLU A N 1
ATOM 1502 C CA . GLU A 1 188 ? -10.150 -7.425 7.658 1.00 91.38 188 GLU A CA 1
ATOM 1503 C C . GLU A 1 188 ? -10.599 -8.198 8.912 1.00 91.38 188 GLU A C 1
ATOM 1505 O O . GLU A 1 188 ? -11.625 -8.884 8.908 1.00 91.38 188 GLU A O 1
ATOM 1510 N N . ALA A 1 189 ? -9.852 -8.073 10.014 1.00 93.75 189 ALA A N 1
ATOM 1511 C CA . ALA A 1 189 ? -10.242 -8.648 11.293 1.00 93.75 189 ALA A CA 1
ATOM 1512 C C . ALA A 1 189 ? -11.393 -7.871 11.953 1.00 93.75 189 ALA A C 1
ATOM 1514 O O . ALA A 1 189 ? -12.351 -8.491 12.412 1.00 93.75 189 ALA A O 1
ATOM 1515 N N . ALA A 1 190 ? -11.315 -6.538 12.010 1.00 94.25 190 ALA A N 1
ATOM 1516 C CA . ALA A 1 190 ? -12.267 -5.690 12.728 1.00 94.25 190 ALA A CA 1
ATOM 1517 C C . ALA A 1 190 ? -13.685 -5.745 12.147 1.00 94.25 190 ALA A C 1
ATOM 1519 O O . ALA A 1 190 ? -14.641 -5.815 12.915 1.00 94.25 190 ALA A O 1
ATOM 1520 N N . VAL A 1 191 ? -13.830 -5.794 10.818 1.00 93.75 191 VAL A N 1
ATOM 1521 C CA . VAL A 1 191 ? -15.139 -5.841 10.136 1.00 93.75 191 VAL A CA 1
ATOM 1522 C C . VAL A 1 191 ? -15.971 -7.058 10.562 1.00 93.75 191 VAL A C 1
ATOM 1524 O O . VAL A 1 191 ? -17.197 -6.986 10.620 1.00 93.75 191 VAL A O 1
ATOM 1527 N N . LYS A 1 192 ? -15.325 -8.170 10.940 1.00 94.31 192 LYS A N 1
ATOM 1528 C CA . LYS A 1 192 ? -16.004 -9.380 11.443 1.00 94.31 192 LYS A CA 1
ATOM 1529 C C . LYS A 1 192 ? -16.685 -9.161 12.798 1.00 94.31 192 LYS A C 1
ATOM 1531 O O . LYS A 1 192 ? -17.504 -9.982 13.202 1.00 94.31 192 LYS A O 1
ATOM 1536 N N . PHE A 1 193 ? -16.337 -8.081 13.496 1.00 95.38 193 PHE A N 1
ATOM 1537 C CA . PHE A 1 193 ? -16.767 -7.789 14.856 1.00 95.38 193 PHE A CA 1
ATOM 1538 C C . PHE A 1 193 ? -17.599 -6.513 14.998 1.00 95.38 193 PHE A C 1
ATOM 1540 O O . PHE A 1 193 ? -17.839 -6.118 16.133 1.00 95.38 193 PHE A O 1
ATOM 1547 N N . GLU A 1 194 ? -18.068 -5.892 13.908 1.00 94.81 194 GLU A N 1
ATOM 1548 C CA . GLU A 1 194 ? -18.867 -4.646 13.943 1.00 94.81 194 GLU A CA 1
ATOM 1549 C C . GLU A 1 194 ? -19.961 -4.673 15.022 1.00 94.81 194 GLU A C 1
ATOM 1551 O O . GLU A 1 194 ? -19.953 -3.837 15.916 1.00 94.81 194 GLU A O 1
ATOM 1556 N N . LYS A 1 195 ? -20.794 -5.722 15.060 1.00 94.88 195 LYS A N 1
ATOM 1557 C CA . LYS A 1 195 ? -21.857 -5.855 16.075 1.00 94.88 195 LYS A CA 1
ATOM 1558 C C . LYS A 1 195 ? -21.350 -5.868 17.521 1.00 94.88 195 LYS A C 1
ATOM 1560 O O . LYS A 1 195 ? -22.029 -5.398 18.426 1.00 94.88 195 LYS A O 1
ATOM 1565 N N . ALA A 1 196 ? -20.164 -6.430 17.759 1.00 95.62 196 ALA A N 1
ATOM 1566 C CA . ALA A 1 196 ? -19.562 -6.427 19.089 1.00 95.62 196 ALA A CA 1
ATOM 1567 C C . ALA A 1 196 ? -18.990 -5.050 19.456 1.00 95.62 196 ALA A C 1
ATOM 1569 O O . ALA A 1 196 ? -18.951 -4.724 20.640 1.00 95.62 196 ALA A O 1
ATOM 1570 N N . PHE A 1 197 ? -18.555 -4.251 18.473 1.00 95.25 197 PHE A N 1
ATOM 1571 C CA . PHE A 1 197 ? -18.192 -2.850 18.696 1.00 95.25 197 PHE A CA 1
ATOM 1572 C C . PHE A 1 197 ? -19.427 -2.006 19.025 1.00 95.25 197 PHE A C 1
ATOM 1574 O O . PHE A 1 197 ? -19.365 -1.248 19.989 1.00 95.25 197 PHE A O 1
ATOM 1581 N N . ASP A 1 198 ? -20.538 -2.201 18.308 1.00 94.12 198 ASP A N 1
ATOM 1582 C CA . ASP A 1 198 ? -21.811 -1.515 18.580 1.00 94.12 198 ASP A CA 1
ATOM 1583 C C . ASP A 1 198 ? -22.290 -1.811 20.012 1.00 94.12 198 ASP A C 1
ATOM 1585 O O . ASP A 1 198 ? -22.537 -0.906 20.805 1.00 94.12 198 ASP A O 1
ATOM 1589 N N . ARG A 1 199 ? -22.297 -3.092 20.408 1.00 94.94 199 ARG A N 1
ATOM 1590 C CA . ARG A 1 199 ? -22.644 -3.495 21.780 1.00 94.94 199 ARG A CA 1
ATOM 1591 C C . ARG A 1 199 ? -21.712 -2.888 22.832 1.00 94.94 199 ARG A C 1
ATOM 1593 O O . ARG A 1 199 ? -22.163 -2.518 23.914 1.00 94.94 199 ARG A O 1
ATOM 1600 N N . LEU A 1 200 ? -20.411 -2.807 22.550 1.00 94.19 200 LEU A N 1
ATOM 1601 C CA . LEU A 1 200 ? -19.454 -2.207 23.481 1.00 94.19 200 LEU A CA 1
ATOM 1602 C C . LEU A 1 200 ? -19.740 -0.711 23.691 1.00 94.19 200 LEU A C 1
ATOM 1604 O O . LEU A 1 200 ? -19.504 -0.206 24.786 1.00 94.19 200 LEU A O 1
ATOM 1608 N N . GLU A 1 201 ? -20.254 -0.016 22.675 1.00 92.75 201 GLU A N 1
ATOM 1609 C CA . GLU A 1 201 ? -20.671 1.389 22.761 1.00 92.75 201 GLU A CA 1
ATOM 1610 C C . GLU A 1 201 ? -21.885 1.595 23.664 1.00 92.75 201 GLU A C 1
ATOM 1612 O O . GLU A 1 201 ? -21.922 2.554 24.445 1.00 92.75 201 GLU A O 1
ATOM 1617 N N . ASP A 1 202 ? -22.825 0.654 23.631 1.00 91.38 202 ASP A N 1
ATOM 1618 C CA . ASP A 1 202 ? -23.981 0.653 24.523 1.00 91.38 202 ASP A CA 1
ATOM 1619 C C . ASP A 1 202 ? -23.593 0.327 25.978 1.00 91.38 202 ASP A C 1
ATOM 1621 O O . ASP A 1 202 ? -24.122 0.928 26.919 1.00 91.38 202 ASP A O 1
ATOM 1625 N N . GLU A 1 203 ? -22.661 -0.614 26.178 1.00 91.44 203 GLU A N 1
ATOM 1626 C CA . GLU A 1 203 ? -22.327 -1.171 27.498 1.00 91.44 203 GLU A CA 1
ATOM 1627 C C . GLU A 1 203 ? -21.189 -0.435 28.239 1.00 91.44 203 GLU A C 1
ATOM 1629 O O . GLU A 1 203 ? -21.170 -0.430 29.474 1.00 91.44 203 GLU A O 1
ATOM 1634 N N . ASP A 1 204 ? -20.227 0.181 27.538 1.00 90.62 204 ASP A N 1
ATOM 1635 C CA . ASP A 1 204 ? -19.067 0.847 28.148 1.00 90.62 204 ASP A CA 1
ATOM 1636 C C . ASP A 1 204 ? -19.035 2.347 27.831 1.00 90.62 204 ASP A C 1
ATOM 1638 O O . ASP A 1 204 ? -18.553 2.796 26.792 1.00 90.62 204 ASP A O 1
ATOM 1642 N N . ALA A 1 205 ? -19.475 3.161 28.793 1.00 89.62 205 ALA A N 1
ATOM 1643 C CA . ALA A 1 205 ? -19.436 4.615 28.664 1.00 89.62 205 ALA A CA 1
ATOM 1644 C C . ALA A 1 205 ? -18.019 5.176 28.439 1.00 89.62 205 ALA A C 1
ATOM 1646 O O . ALA A 1 205 ? -17.898 6.258 27.876 1.00 89.62 205 ALA A O 1
ATOM 1647 N N . ALA A 1 206 ? -16.959 4.461 28.841 1.00 89.31 206 ALA A N 1
ATOM 1648 C CA . ALA A 1 206 ? -15.582 4.887 28.594 1.00 89.31 206 ALA A CA 1
ATOM 1649 C C . ALA A 1 206 ? -15.124 4.645 27.146 1.00 89.31 206 ALA A C 1
ATOM 1651 O O . ALA A 1 206 ? -14.077 5.164 26.760 1.00 89.31 206 ALA A O 1
ATOM 1652 N N . TYR A 1 207 ? -15.859 3.832 26.380 1.00 88.69 207 TYR A N 1
ATOM 1653 C CA . TYR A 1 207 ? -15.606 3.583 24.962 1.00 88.69 207 TYR A CA 1
ATOM 1654 C C . TYR A 1 207 ? -16.269 4.635 24.063 1.00 88.69 207 TYR A C 1
ATOM 1656 O O . TYR A 1 207 ? -15.700 4.979 23.029 1.00 88.69 207 TYR A O 1
ATOM 1664 N N . ARG A 1 208 ? -17.418 5.190 24.482 1.00 85.12 208 ARG A N 1
ATOM 1665 C CA . ARG A 1 208 ? -18.104 6.270 23.758 1.00 85.12 208 ARG A CA 1
ATOM 1666 C C . ARG A 1 208 ? -17.188 7.479 23.580 1.00 85.12 208 ARG A C 1
ATOM 1668 O O . ARG A 1 208 ? -16.800 8.126 24.552 1.00 85.12 208 ARG A O 1
ATOM 1675 N N . HIS A 1 209 ? -16.861 7.779 22.328 1.00 82.56 209 HIS A N 1
ATOM 1676 C CA . HIS A 1 209 ? -15.988 8.881 21.949 1.00 82.56 209 HIS A CA 1
ATOM 1677 C C . HIS A 1 209 ? -16.439 9.454 20.605 1.00 82.56 209 HIS A C 1
ATOM 1679 O O . HIS A 1 209 ? -16.919 8.719 19.750 1.00 82.56 209 HIS A O 1
ATOM 1685 N N . ASP A 1 210 ? -16.151 10.727 20.334 1.00 78.69 210 ASP A N 1
ATOM 1686 C CA . ASP A 1 210 ? -16.417 11.372 19.031 1.00 78.69 210 ASP A CA 1
ATOM 1687 C C . ASP A 1 210 ? -15.684 10.717 17.840 1.00 78.69 210 ASP A C 1
ATOM 1689 O O . ASP A 1 210 ? -15.877 11.088 16.688 1.00 78.69 210 ASP A O 1
ATOM 1693 N N . MET A 1 211 ? -14.811 9.744 18.120 1.00 78.12 211 MET A N 1
ATOM 1694 C CA . MET A 1 211 ? -14.077 8.948 17.137 1.00 78.12 211 MET A CA 1
ATOM 1695 C C . MET A 1 211 ? -14.496 7.472 17.196 1.00 78.12 211 MET A C 1
ATOM 1697 O O . MET A 1 211 ? -13.738 6.613 16.759 1.00 78.12 211 MET A O 1
ATOM 1701 N N . SER A 1 212 ? -15.655 7.138 17.768 1.00 84.88 212 SER A N 1
ATOM 1702 C CA . SER A 1 212 ? -16.249 5.810 17.598 1.00 84.88 212 SER A CA 1
ATOM 1703 C C . SER A 1 212 ? -16.482 5.531 16.103 1.00 84.88 212 SER A C 1
ATOM 1705 O O . SER A 1 212 ? -16.818 6.460 15.363 1.00 84.88 212 SER A O 1
ATOM 1707 N N . PRO A 1 213 ? -16.312 4.281 15.631 1.00 90.06 213 PRO A N 1
ATOM 1708 C CA . PRO A 1 213 ? -16.609 3.924 14.249 1.00 90.06 213 PRO A CA 1
ATOM 1709 C C . PRO A 1 213 ? -18.077 4.196 13.909 1.00 90.06 213 PRO A C 1
ATOM 1711 O O . PRO A 1 213 ? -18.971 3.745 14.621 1.00 90.06 213 PRO A O 1
ATOM 1714 N N . ASN A 1 214 ? -18.334 4.879 12.798 1.00 87.94 214 ASN A N 1
ATOM 1715 C CA . ASN A 1 214 ? -19.684 5.073 12.276 1.00 87.94 214 ASN A CA 1
ATOM 1716 C C . ASN A 1 214 ? -20.004 4.074 11.141 1.00 87.94 214 ASN A C 1
ATOM 1718 O O . ASN A 1 214 ? -19.161 3.296 10.691 1.00 87.94 214 ASN A O 1
ATOM 1722 N N . LYS A 1 215 ? -21.244 4.099 10.634 1.00 87.69 215 LYS A N 1
ATOM 1723 C CA . LYS A 1 215 ? -21.677 3.209 9.536 1.00 87.69 215 LYS A CA 1
ATOM 1724 C C . LYS A 1 215 ? -20.876 3.393 8.243 1.00 87.69 215 LYS A C 1
ATOM 1726 O O . LYS A 1 215 ? -20.690 2.430 7.496 1.00 87.69 215 LYS A O 1
ATOM 1731 N N . GLU A 1 216 ? -20.429 4.612 7.956 1.00 86.38 216 GLU A N 1
ATOM 1732 C CA . GLU A 1 216 ? -19.601 4.902 6.786 1.00 86.38 216 GLU A CA 1
ATOM 1733 C C . GLU A 1 216 ? -18.205 4.277 6.943 1.00 86.38 216 GLU A C 1
ATOM 1735 O O . GLU A 1 216 ? -17.725 3.665 5.992 1.00 86.38 216 GLU A O 1
ATOM 1740 N N . ASP A 1 217 ? -17.604 4.300 8.138 1.00 87.94 217 ASP A N 1
ATOM 1741 C CA . ASP A 1 217 ? -16.324 3.628 8.415 1.00 87.94 217 ASP A CA 1
ATOM 1742 C C . ASP A 1 217 ? -16.403 2.122 8.117 1.00 87.94 217 ASP A C 1
ATOM 1744 O O . ASP A 1 217 ? -15.551 1.569 7.415 1.00 87.94 217 ASP A O 1
ATOM 1748 N N . TRP A 1 218 ? -17.457 1.451 8.595 1.00 90.19 218 TRP A N 1
ATOM 1749 C CA . TRP A 1 218 ? -17.661 0.018 8.355 1.00 90.19 218 TRP A CA 1
ATOM 1750 C C . TRP A 1 218 ? -17.951 -0.308 6.892 1.00 90.19 218 TRP A C 1
ATOM 1752 O O . TRP A 1 218 ? -17.483 -1.324 6.375 1.00 90.19 218 TRP A O 1
ATOM 1762 N N . THR A 1 219 ? -18.705 0.553 6.209 1.00 88.19 219 THR A N 1
ATOM 1763 C CA . THR A 1 219 ? -18.967 0.420 4.768 1.00 88.19 219 THR A CA 1
ATOM 1764 C C . THR A 1 219 ? -17.675 0.585 3.973 1.00 88.19 219 THR A C 1
ATOM 1766 O O . THR A 1 219 ? -17.395 -0.202 3.077 1.00 88.19 219 THR A O 1
ATOM 1769 N N . ASN A 1 220 ? -16.837 1.551 4.347 1.00 82.69 220 ASN A N 1
ATOM 1770 C CA . ASN A 1 220 ? -15.558 1.790 3.695 1.00 82.69 220 ASN A CA 1
ATOM 1771 C C . ASN A 1 220 ? -14.542 0.671 3.955 1.00 82.69 220 ASN A C 1
ATOM 1773 O O . ASN A 1 220 ? -13.699 0.426 3.090 1.00 82.69 220 ASN A O 1
ATOM 1777 N N . ALA A 1 221 ? -14.600 0.005 5.110 1.00 86.12 221 ALA A N 1
ATOM 1778 C CA . ALA A 1 221 ? -13.690 -1.086 5.467 1.00 86.12 221 ALA A CA 1
ATOM 1779 C C . ALA A 1 221 ? -14.032 -2.422 4.786 1.00 86.12 221 ALA A C 1
ATOM 1781 O O . ALA A 1 221 ? -13.163 -3.286 4.670 1.00 86.12 221 ALA A O 1
ATOM 1782 N N . ARG A 1 222 ? -15.275 -2.592 4.321 1.00 85.31 222 ARG A N 1
ATOM 1783 C CA . ARG A 1 222 ? -15.689 -3.696 3.447 1.00 85.31 222 ARG A CA 1
ATOM 1784 C C . ARG A 1 222 ? -15.253 -3.365 2.019 1.00 85.31 222 ARG A C 1
ATOM 1786 O O . ARG A 1 222 ? -15.947 -2.647 1.305 1.00 85.31 222 ARG A O 1
ATOM 1793 N N . ILE A 1 223 ? -14.047 -3.802 1.667 1.00 65.44 223 ILE A N 1
ATOM 1794 C CA . ILE A 1 223 ? -13.496 -3.725 0.306 1.00 65.44 223 ILE A CA 1
ATOM 1795 C C . ILE A 1 223 ? -14.088 -4.854 -0.533 1.00 65.44 223 ILE A C 1
ATOM 1797 O O . ILE A 1 223 ? -14.175 -5.983 0.004 1.00 65.44 223 ILE A O 1
#

pLDDT: mean 85.0, std 11.47, range [49.94, 96.56]

InterPro domains:
  IPR012337 Ribonuclease H-like superfamily [SSF53098] (86-221)
  IPR052035 Zinc finger BED domain-containing [PTHR46481] (139-219)

Radius of gyration: 28.45 Å; Cα contacts (8 Å, |Δi|>4): 191; chains: 1; bounding box: 56×38×85 Å